Protein AF-A0A9E4IT95-F1 (afdb_monomer_lite)

Radius of gyration: 25.28 Å; chains: 1; bounding box: 100×64×50 Å

Structure (mmCIF, N/CA/C/O backbone):
data_AF-A0A9E4IT95-F1
#
_entry.id   AF-A0A9E4IT95-F1
#
loop_
_atom_site.group_PDB
_atom_site.id
_atom_site.type_symbol
_atom_site.label_atom_id
_atom_site.label_alt_id
_atom_site.label_comp_id
_atom_site.label_asym_id
_atom_site.label_entity_id
_atom_site.label_seq_id
_atom_site.pdbx_PDB_ins_code
_atom_site.Cartn_x
_atom_site.Cartn_y
_atom_site.Cartn_z
_atom_site.occupancy
_atom_site.B_iso_or_equiv
_atom_site.auth_seq_id
_atom_site.auth_comp_id
_atom_site.auth_asym_id
_atom_site.auth_atom_id
_atom_site.pdbx_PDB_model_num
ATOM 1 N N . MET A 1 1 ? -79.146 46.332 -23.961 1.00 39.28 1 MET A N 1
ATOM 2 C CA . MET A 1 1 ? -79.063 44.872 -24.178 1.00 39.28 1 MET A CA 1
ATOM 3 C C . MET A 1 1 ? -77.624 44.554 -24.565 1.00 39.28 1 MET A C 1
ATOM 5 O O . MET A 1 1 ? -77.128 45.196 -25.475 1.00 39.28 1 MET A O 1
ATOM 9 N N . SER A 1 2 ? -76.989 43.694 -23.760 1.00 39.56 2 SER A N 1
ATOM 10 C CA . SER A 1 2 ? -75.645 43.073 -23.791 1.00 39.56 2 SER A CA 1
ATOM 11 C C . SER A 1 2 ? -74.467 43.711 -24.542 1.00 39.56 2 SER A C 1
ATOM 13 O O . SER A 1 2 ? -74.489 43.855 -25.758 1.00 39.56 2 SER A O 1
ATOM 15 N N . ALA A 1 3 ? -73.378 43.934 -23.794 1.00 40.28 3 ALA A N 1
ATOM 16 C CA . ALA A 1 3 ? -72.026 44.203 -24.283 1.00 40.28 3 ALA A CA 1
ATOM 17 C C . ALA A 1 3 ? -71.160 42.923 -24.282 1.00 40.28 3 ALA A C 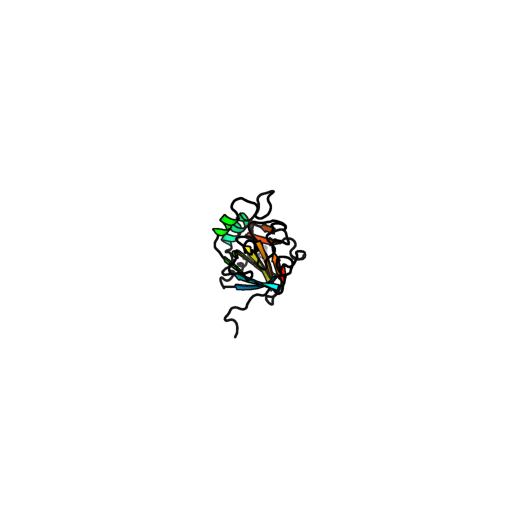1
ATOM 19 O O . ALA A 1 3 ? -71.308 42.064 -23.412 1.00 40.28 3 ALA A O 1
ATOM 20 N N . SER A 1 4 ? -70.284 42.830 -25.286 1.00 38.84 4 SER A N 1
ATOM 21 C CA . SER A 1 4 ? -69.417 41.704 -25.654 1.00 38.84 4 SER A CA 1
ATOM 22 C C . SER A 1 4 ? -68.373 41.286 -24.615 1.00 38.84 4 SER A C 1
ATOM 24 O O . SER A 1 4 ? -67.781 42.113 -23.925 1.00 38.84 4 SER A O 1
ATOM 26 N N . ALA A 1 5 ? -68.085 39.983 -24.610 1.00 43.62 5 ALA A N 1
ATOM 27 C CA . ALA A 1 5 ? -66.967 39.343 -23.928 1.00 43.62 5 ALA A CA 1
ATOM 28 C C . ALA A 1 5 ? -65.656 39.475 -24.729 1.00 43.62 5 ALA A C 1
ATOM 30 O O . ALA A 1 5 ? -65.664 39.356 -25.954 1.00 43.62 5 ALA A O 1
ATOM 31 N N . ALA A 1 6 ? -64.528 39.634 -24.031 1.00 44.47 6 ALA A N 1
ATOM 32 C CA . ALA A 1 6 ? -63.193 39.436 -24.587 1.00 44.47 6 ALA A CA 1
ATOM 33 C C . ALA A 1 6 ? -62.310 38.659 -23.597 1.00 44.47 6 ALA A C 1
ATOM 35 O O . ALA A 1 6 ? -62.264 38.949 -22.403 1.00 44.47 6 ALA A O 1
ATOM 36 N N . PHE A 1 7 ? -61.660 37.637 -24.147 1.00 44.50 7 PHE A N 1
ATOM 37 C CA . PHE A 1 7 ? -60.739 36.680 -23.541 1.00 44.50 7 PHE A CA 1
ATOM 38 C C . PHE A 1 7 ? -59.522 37.345 -22.876 1.00 44.50 7 PHE A C 1
ATOM 40 O O . PHE A 1 7 ? -58.893 38.214 -23.476 1.00 44.50 7 PHE A O 1
ATOM 47 N N . VAL A 1 8 ? -59.106 36.844 -21.706 1.00 46.28 8 VAL A N 1
ATOM 48 C CA . VAL A 1 8 ? -57.758 37.075 -21.160 1.00 46.28 8 VAL A CA 1
ATOM 49 C C . VAL A 1 8 ? -57.058 35.733 -20.954 1.00 46.28 8 VAL A C 1
ATOM 51 O O . VAL A 1 8 ? -57.549 34.843 -20.264 1.00 46.28 8 VAL A O 1
ATOM 54 N N . ASN A 1 9 ? -55.906 35.623 -21.607 1.00 38.34 9 ASN A N 1
ATOM 55 C CA . ASN A 1 9 ? -55.001 34.485 -21.677 1.00 38.34 9 ASN A CA 1
ATOM 56 C C . ASN A 1 9 ? -54.232 34.328 -20.347 1.00 38.34 9 ASN A C 1
ATOM 58 O O . ASN A 1 9 ? -53.636 35.298 -19.875 1.00 38.34 9 ASN A O 1
ATOM 62 N N . ARG A 1 10 ? -54.215 33.136 -19.735 1.00 49.78 10 ARG A N 1
ATOM 63 C CA . ARG A 1 10 ? -53.373 32.834 -18.560 1.00 49.78 10 ARG A CA 1
ATOM 64 C C . ARG A 1 10 ? -52.260 31.866 -18.959 1.00 49.78 10 ARG A C 1
ATOM 66 O O . ARG A 1 10 ? -52.517 30.701 -19.233 1.00 49.78 10 ARG A O 1
ATOM 73 N N . VAL A 1 11 ? -51.030 32.374 -18.968 1.00 46.78 11 VAL A N 1
ATOM 74 C CA . VAL A 1 11 ? -49.791 31.600 -19.115 1.00 46.78 11 VAL A CA 1
ATOM 75 C C . VAL A 1 11 ? -49.500 30.893 -17.789 1.00 46.78 11 VAL A C 1
ATOM 77 O O . VAL A 1 11 ? -49.430 31.545 -16.748 1.00 46.78 11 VAL A O 1
ATOM 80 N N . VAL A 1 12 ? -49.333 29.571 -17.822 1.00 46.47 12 VAL A N 1
ATOM 81 C CA . VAL A 1 12 ? -48.845 28.763 -16.695 1.00 46.47 12 VAL A CA 1
ATOM 82 C C . VAL A 1 12 ? -47.383 28.424 -16.977 1.00 46.47 12 VAL A C 1
ATOM 84 O O . VAL A 1 12 ? -47.086 27.773 -17.974 1.00 46.47 12 VAL A O 1
ATOM 87 N N . VAL A 1 13 ? -46.472 28.883 -16.119 1.00 44.16 13 VAL A N 1
ATOM 88 C CA . VAL A 1 13 ? -45.048 28.513 -16.145 1.00 44.16 13 VAL A CA 1
ATOM 89 C C . VAL A 1 13 ? -44.838 27.384 -15.130 1.00 44.16 13 VAL A C 1
ATOM 91 O O . VAL A 1 13 ? -45.168 27.589 -13.961 1.00 44.16 13 VAL A O 1
ATOM 94 N N . PRO A 1 14 ? -44.309 26.207 -15.510 1.00 47.56 14 PRO A N 1
ATOM 95 C CA . PRO A 1 14 ? -43.910 25.199 -14.539 1.00 47.56 14 PRO A CA 1
ATOM 96 C C . PRO A 1 14 ? -42.513 25.528 -13.992 1.00 47.56 14 PRO A C 1
ATOM 98 O O . PRO A 1 14 ? -41.579 25.797 -14.747 1.00 47.56 14 PRO A O 1
ATOM 101 N N . ALA A 1 15 ? -42.373 25.519 -12.667 1.00 47.56 15 ALA A N 1
ATOM 102 C CA . ALA A 1 15 ? -41.093 25.661 -11.985 1.00 47.56 15 ALA A CA 1
ATOM 103 C C . ALA A 1 15 ? -40.299 24.346 -12.084 1.00 47.56 15 ALA A C 1
ATOM 105 O O . ALA A 1 15 ? -40.741 23.309 -11.590 1.00 47.56 15 ALA A O 1
ATOM 106 N N . LEU A 1 16 ? -39.133 24.397 -12.730 1.00 45.81 16 LEU A N 1
ATOM 107 C CA . LEU A 1 16 ? -38.168 23.303 -12.802 1.00 45.81 16 LEU A CA 1
ATOM 108 C C . LEU A 1 16 ? -37.300 23.325 -11.531 1.00 45.81 16 LEU A C 1
ATOM 110 O O . LEU A 1 16 ? -36.498 24.238 -11.339 1.00 45.81 16 LEU A O 1
ATOM 114 N N . LEU A 1 17 ? -37.478 22.336 -10.656 1.00 43.94 17 LEU A N 1
ATOM 115 C CA . LEU A 1 17 ? -36.614 22.090 -9.499 1.00 43.94 17 LEU A CA 1
ATOM 116 C C . LEU A 1 17 ? -35.309 21.435 -9.979 1.00 43.94 17 LEU A C 1
ATOM 118 O O . LEU A 1 17 ? -35.274 20.245 -10.279 1.00 43.94 17 LEU A O 1
ATOM 122 N N . LEU A 1 18 ? -34.236 22.223 -10.061 1.00 48.94 18 LEU A N 1
ATOM 123 C CA . LEU A 1 18 ? -32.865 21.728 -10.189 1.00 48.94 18 LEU A CA 1
ATOM 124 C C . LEU A 1 18 ? -32.420 21.172 -8.828 1.00 48.94 18 LEU A C 1
ATOM 126 O O . LEU A 1 18 ? -32.102 21.932 -7.915 1.00 48.94 18 LEU A O 1
ATOM 130 N N . ALA A 1 19 ? -32.413 19.847 -8.686 1.00 50.62 19 ALA A N 1
ATOM 131 C CA . ALA A 1 19 ? -31.736 19.185 -7.580 1.00 50.62 19 ALA A CA 1
ATOM 132 C C . ALA A 1 19 ? -30.222 19.252 -7.831 1.00 50.62 19 ALA A C 1
ATOM 134 O O . ALA A 1 19 ? -29.688 18.539 -8.678 1.00 50.62 19 ALA A O 1
ATOM 135 N N . VAL A 1 20 ? -29.534 20.148 -7.124 1.00 55.53 20 VAL A N 1
ATOM 136 C CA . VAL A 1 20 ? -28.070 20.153 -7.057 1.00 55.53 20 VAL A CA 1
ATOM 137 C C . VAL A 1 20 ? -27.663 18.963 -6.190 1.00 55.53 20 VAL A C 1
ATOM 139 O O . VAL A 1 20 ? -27.842 18.992 -4.974 1.00 55.53 20 VAL A O 1
ATOM 142 N N . ALA A 1 21 ? -27.162 17.897 -6.814 1.00 51.78 21 ALA A N 1
ATOM 143 C CA . ALA A 1 21 ? -26.492 16.816 -6.104 1.00 51.78 21 ALA A CA 1
ATOM 144 C C . ALA A 1 21 ? -25.165 17.366 -5.562 1.00 51.78 21 ALA A C 1
ATOM 146 O O . ALA A 1 21 ? -24.222 17.586 -6.321 1.00 51.78 21 ALA A O 1
ATOM 147 N N . ALA A 1 22 ? -25.112 17.662 -4.264 1.00 48.69 22 ALA A N 1
ATOM 148 C CA . ALA A 1 22 ? -23.848 17.944 -3.600 1.00 48.69 22 ALA A CA 1
ATOM 149 C C . ALA A 1 22 ? -23.029 16.640 -3.564 1.00 48.69 22 ALA A C 1
ATOM 151 O O . ALA A 1 22 ? -23.589 15.611 -3.175 1.00 48.69 22 ALA A O 1
ATOM 152 N N . PRO A 1 23 ? -21.745 16.643 -3.970 1.00 45.69 23 PRO A N 1
ATOM 153 C CA . PRO A 1 23 ? -20.895 15.479 -3.774 1.00 45.69 23 PRO A CA 1
ATOM 154 C C . PRO A 1 23 ? -20.822 15.195 -2.272 1.00 45.69 23 PRO A C 1
ATOM 156 O O . PRO A 1 23 ? -20.531 16.094 -1.478 1.00 45.69 23 PRO A O 1
ATOM 159 N N . LEU A 1 24 ? -21.150 13.962 -1.883 1.00 47.62 24 LEU A N 1
ATOM 160 C CA . LEU A 1 24 ? -20.923 13.506 -0.519 1.00 47.62 24 LEU A CA 1
ATOM 161 C C . LEU A 1 24 ? -19.419 13.637 -0.244 1.00 47.62 24 LEU A C 1
ATOM 163 O O . LEU A 1 24 ? -18.624 13.219 -1.091 1.00 47.62 24 LEU A O 1
ATOM 167 N N . PRO A 1 25 ? -19.010 14.243 0.882 1.00 45.00 25 PRO A N 1
ATOM 168 C CA . PRO A 1 25 ? -17.612 14.215 1.270 1.00 45.00 25 PRO A CA 1
ATOM 169 C C . PRO A 1 25 ? -17.196 12.747 1.376 1.00 45.00 25 PRO A C 1
ATOM 171 O O . PRO A 1 25 ? -17.882 11.965 2.037 1.00 45.00 25 PRO A O 1
ATOM 174 N N . ALA A 1 26 ? -16.104 12.380 0.700 1.00 54.91 26 ALA A N 1
ATOM 175 C CA . ALA A 1 26 ? -15.438 11.108 0.940 1.00 54.91 26 ALA A CA 1
ATOM 176 C C . ALA A 1 26 ? -15.257 10.973 2.456 1.00 54.91 26 ALA A C 1
ATOM 178 O O . ALA A 1 26 ? -14.798 11.921 3.104 1.00 54.91 26 ALA A O 1
ATOM 179 N N . ALA A 1 27 ? -15.723 9.864 3.033 1.00 51.94 27 ALA A N 1
ATOM 180 C CA . ALA A 1 27 ? -15.645 9.656 4.469 1.00 51.94 27 ALA A CA 1
ATOM 181 C C . ALA A 1 27 ? -14.186 9.841 4.904 1.00 51.94 27 ALA A C 1
ATOM 183 O O . ALA A 1 27 ? -13.288 9.183 4.381 1.00 51.94 27 ALA A O 1
ATOM 184 N N . ALA A 1 28 ? -13.947 10.788 5.813 1.00 57.00 28 ALA A N 1
ATOM 185 C CA . ALA A 1 28 ? -12.613 11.047 6.328 1.00 57.00 28 ALA A CA 1
ATOM 186 C C . ALA A 1 28 ? -12.064 9.748 6.935 1.00 57.00 28 ALA A C 1
ATOM 188 O O . ALA A 1 28 ? -12.711 9.139 7.791 1.00 57.00 28 ALA A O 1
ATOM 189 N N . GLN A 1 29 ? -10.902 9.302 6.459 1.00 65.38 29 GLN A N 1
ATOM 190 C CA . GLN A 1 29 ? -10.247 8.107 6.981 1.00 65.38 29 GLN A CA 1
ATOM 191 C C . GLN A 1 29 ? -9.860 8.354 8.452 1.00 65.38 29 GLN A C 1
ATOM 193 O O . GLN A 1 29 ? -9.391 9.436 8.801 1.00 65.38 29 GLN A O 1
ATOM 198 N N . SER A 1 30 ? -10.108 7.383 9.331 1.00 63.81 30 SER A N 1
ATOM 199 C CA . SER A 1 30 ? -9.857 7.512 10.772 1.00 63.81 30 SER A CA 1
ATOM 200 C C . SER A 1 30 ? -8.365 7.460 11.094 1.00 63.81 30 SER A C 1
ATOM 202 O O . SER A 1 30 ? -7.699 6.516 10.691 1.00 63.81 30 SER A O 1
ATOM 204 N N . ASP A 1 31 ? -7.860 8.381 11.917 1.00 68.31 31 ASP A N 1
ATOM 205 C CA . ASP A 1 31 ? -6.492 8.336 12.478 1.00 68.31 31 ASP A CA 1
ATOM 206 C C . ASP A 1 31 ? -6.325 7.274 13.590 1.00 68.31 31 ASP A C 1
ATOM 208 O O . ASP A 1 31 ? -5.510 7.417 14.506 1.00 68.31 31 ASP A O 1
ATOM 212 N N . GLU A 1 32 ? -7.134 6.215 13.569 1.00 81.06 32 GLU A N 1
ATOM 213 C CA . GLU A 1 32 ? -6.959 5.102 14.493 1.00 81.06 32 GLU A CA 1
ATOM 214 C C . GLU A 1 32 ? -5.808 4.216 14.013 1.00 81.06 32 GLU A C 1
ATOM 216 O O . GLU A 1 32 ? -5.597 4.026 12.817 1.00 81.06 32 GLU A O 1
ATOM 221 N N . LEU A 1 33 ? -5.052 3.669 14.967 1.00 87.19 33 LEU A N 1
ATOM 222 C CA . LEU A 1 33 ? -4.044 2.665 14.672 1.00 87.19 33 LEU A CA 1
ATOM 223 C C . LEU A 1 33 ? -4.721 1.429 14.077 1.00 87.19 33 LEU A C 1
ATOM 225 O O . LEU A 1 33 ? -5.403 0.689 14.784 1.00 87.19 33 LEU A O 1
ATOM 229 N N . GLU A 1 34 ? -4.448 1.160 12.810 1.00 94.12 34 GLU A N 1
ATOM 230 C CA . GLU A 1 34 ? -4.935 -0.024 12.116 1.00 94.12 34 GLU A CA 1
ATOM 231 C C . GLU A 1 34 ? -3.775 -0.999 11.920 1.00 94.12 34 GLU A C 1
ATOM 233 O O . GLU A 1 34 ? -2.675 -0.621 11.506 1.00 94.12 34 GLU A O 1
ATOM 238 N N . THR A 1 35 ? -3.992 -2.264 12.278 1.00 95.44 35 THR A N 1
ATOM 239 C CA . THR A 1 35 ? -2.972 -3.305 12.139 1.00 95.44 35 THR A CA 1
ATOM 240 C C . THR A 1 35 ? -3.455 -4.369 11.177 1.00 95.44 35 THR A C 1
ATOM 242 O O . THR A 1 35 ? -4.543 -4.903 11.348 1.00 95.44 35 THR A O 1
ATOM 245 N N . PHE A 1 36 ? -2.626 -4.698 10.194 1.00 96.69 36 PHE A N 1
ATOM 246 C CA . PHE A 1 36 ? -2.862 -5.794 9.264 1.00 96.69 36 PHE A CA 1
ATOM 247 C C . PHE A 1 36 ? -1.774 -6.840 9.438 1.00 96.69 36 PHE A C 1
ATOM 249 O O . PHE A 1 36 ? -0.609 -6.514 9.695 1.00 96.69 36 PHE A O 1
ATOM 256 N N . ARG A 1 37 ? -2.143 -8.104 9.284 1.00 95.88 37 ARG A N 1
ATOM 257 C CA . ARG A 1 37 ? -1.192 -9.209 9.197 1.00 95.88 37 ARG A CA 1
ATOM 258 C C . ARG A 1 37 ? -1.360 -9.931 7.887 1.00 95.88 37 ARG A C 1
ATOM 260 O O . ARG A 1 37 ? -2.441 -9.907 7.324 1.00 95.88 37 ARG A O 1
ATOM 267 N N . GLY A 1 38 ? -0.297 -10.578 7.440 1.00 94.31 38 GLY A N 1
ATOM 268 C CA . GLY A 1 38 ? -0.314 -11.516 6.329 1.00 94.31 38 GLY A CA 1
ATOM 269 C C . GLY A 1 38 ? 0.866 -12.469 6.432 1.00 94.31 38 GLY A C 1
ATOM 270 O O . GLY A 1 38 ? 1.823 -12.220 7.169 1.00 94.31 38 GLY A O 1
ATOM 271 N N . THR A 1 39 ? 0.801 -13.567 5.698 1.00 91.75 39 THR A N 1
ATOM 272 C CA . THR A 1 39 ? 1.860 -14.573 5.648 1.00 91.75 39 THR A CA 1
ATOM 273 C C . THR A 1 39 ? 2.470 -14.604 4.262 1.00 91.75 39 THR A C 1
ATOM 275 O O . THR A 1 39 ? 1.752 -14.623 3.267 1.00 91.75 39 THR A O 1
ATOM 278 N N . THR A 1 40 ? 3.795 -14.585 4.177 1.00 87.19 40 THR A N 1
ATOM 279 C CA . THR A 1 40 ? 4.468 -14.548 2.885 1.00 87.19 40 THR A CA 1
ATOM 280 C C . THR A 1 40 ? 4.367 -15.868 2.140 1.00 87.19 40 THR A C 1
ATOM 282 O O . THR A 1 40 ? 4.606 -16.939 2.705 1.00 87.19 40 THR A O 1
ATOM 285 N N . THR A 1 41 ? 4.128 -15.782 0.838 1.00 83.06 41 THR A N 1
ATOM 286 C CA . THR A 1 41 ? 4.310 -16.904 -0.080 1.00 83.06 41 THR A CA 1
ATOM 287 C C . THR A 1 41 ? 5.794 -17.050 -0.430 1.00 83.06 41 THR A C 1
ATOM 289 O O . THR A 1 41 ? 6.571 -16.096 -0.326 1.00 83.06 41 THR A O 1
ATOM 292 N N . GLY A 1 42 ? 6.206 -18.232 -0.898 1.00 68.12 42 GLY A N 1
ATOM 293 C CA . GLY A 1 42 ? 7.588 -18.501 -1.327 1.00 68.12 42 GLY A CA 1
ATOM 294 C C . GLY A 1 42 ? 8.096 -17.659 -2.516 1.00 68.12 42 GLY A C 1
ATOM 295 O O . GLY A 1 42 ? 9.183 -17.920 -3.025 1.00 68.12 42 GLY A O 1
ATOM 296 N N . ALA A 1 43 ? 7.310 -16.691 -3.006 1.00 65.75 43 ALA A N 1
ATOM 297 C CA . ALA A 1 43 ? 7.613 -15.880 -4.182 1.00 65.75 43 ALA A CA 1
ATOM 298 C C . ALA A 1 43 ? 8.541 -14.678 -3.904 1.00 65.75 43 ALA A C 1
ATOM 300 O O . ALA A 1 43 ? 9.238 -14.237 -4.814 1.00 65.75 43 ALA A O 1
ATOM 301 N N . VAL A 1 44 ? 8.565 -14.141 -2.675 1.00 60.66 44 VAL A N 1
ATOM 302 C CA . VAL A 1 44 ? 9.364 -12.943 -2.292 1.00 60.66 44 VAL A CA 1
ATOM 303 C C . VAL A 1 44 ? 10.230 -13.127 -1.051 1.00 60.66 44 VAL A C 1
ATOM 305 O O . VAL A 1 44 ? 11.159 -12.354 -0.810 1.00 60.66 44 VAL A O 1
ATOM 308 N N . SER A 1 45 ? 9.955 -14.168 -0.280 1.00 65.25 45 SER A N 1
ATOM 309 C CA . SER A 1 45 ? 10.678 -14.544 0.926 1.00 65.25 45 SER A CA 1
ATOM 310 C C . SER A 1 45 ? 10.535 -16.044 1.151 1.00 65.25 45 SER A C 1
ATOM 312 O O . SER A 1 45 ? 9.862 -16.741 0.392 1.00 65.25 45 SER A O 1
ATOM 314 N N . ALA A 1 46 ? 11.152 -16.551 2.214 1.00 66.38 46 ALA A N 1
ATOM 315 C CA . ALA A 1 46 ? 10.825 -17.851 2.755 1.00 66.38 46 ALA A CA 1
ATOM 316 C C . ALA A 1 46 ? 9.312 -17.912 2.991 1.00 66.38 46 ALA A C 1
ATOM 318 O O . ALA A 1 46 ? 8.694 -16.960 3.473 1.00 66.38 46 ALA A O 1
ATOM 319 N N . GLU A 1 47 ? 8.720 -19.031 2.610 1.00 74.69 47 GLU A N 1
ATOM 320 C CA . GLU A 1 47 ? 7.306 -19.291 2.824 1.00 74.69 47 GLU A CA 1
ATOM 321 C C . GLU A 1 47 ? 6.991 -19.283 4.328 1.00 74.69 47 GLU A C 1
ATOM 323 O O . GLU A 1 47 ? 7.771 -19.797 5.138 1.00 74.69 47 GLU A O 1
ATOM 328 N N . GLY A 1 48 ? 5.860 -18.687 4.711 1.00 80.56 48 GLY A N 1
ATOM 329 C CA . GLY A 1 48 ? 5.384 -18.723 6.094 1.00 80.56 48 GLY A CA 1
ATOM 330 C C . GLY A 1 48 ? 5.872 -17.592 7.008 1.00 80.56 48 GLY A C 1
ATOM 331 O O . GLY A 1 48 ? 5.640 -17.660 8.216 1.00 80.56 48 GLY A O 1
ATOM 332 N N . VAL A 1 49 ? 6.544 -16.556 6.494 1.00 84.19 49 VAL A N 1
ATOM 333 C CA . VAL A 1 49 ? 6.968 -15.412 7.323 1.00 84.19 49 VAL A CA 1
ATOM 334 C C . VAL A 1 49 ? 5.770 -14.521 7.607 1.00 84.19 49 VAL A C 1
ATOM 336 O O . VAL A 1 49 ? 5.074 -14.088 6.693 1.00 84.19 49 VAL A O 1
ATOM 339 N N . GLU A 1 50 ? 5.545 -14.207 8.879 1.00 88.44 50 GLU A N 1
ATOM 340 C CA . GLU A 1 50 ? 4.542 -13.215 9.253 1.00 88.44 50 GLU A CA 1
ATOM 341 C C . GLU A 1 50 ? 5.035 -11.804 8.918 1.00 88.44 50 GLU A C 1
ATOM 343 O O . GLU A 1 50 ? 6.081 -11.353 9.398 1.00 88.44 50 GLU A O 1
ATOM 348 N N . LEU A 1 51 ? 4.226 -11.087 8.146 1.00 90.38 51 LEU A N 1
ATOM 349 C CA . LEU A 1 51 ? 4.359 -9.665 7.906 1.00 90.38 51 LEU A CA 1
ATOM 350 C C . LEU A 1 51 ? 3.284 -8.930 8.712 1.00 90.38 51 LEU A C 1
ATOM 352 O O . LEU A 1 51 ? 2.097 -9.244 8.622 1.00 90.38 51 LEU A O 1
ATOM 356 N N . ARG A 1 52 ? 3.703 -7.944 9.509 1.00 94.06 52 ARG A N 1
ATOM 357 C CA . ARG A 1 52 ? 2.806 -7.082 10.290 1.00 94.06 52 ARG A CA 1
ATOM 358 C C . ARG A 1 52 ? 2.902 -5.654 9.793 1.00 94.06 52 ARG A C 1
ATOM 360 O O . ARG A 1 52 ? 3.993 -5.098 9.719 1.00 94.06 52 ARG A O 1
ATOM 367 N N . ILE A 1 53 ? 1.764 -5.051 9.507 1.00 96.44 53 ILE A N 1
ATOM 368 C CA . ILE A 1 53 ? 1.638 -3.691 8.998 1.00 96.44 53 ILE A CA 1
ATOM 369 C C . ILE A 1 53 ? 0.910 -2.882 10.055 1.00 96.44 53 ILE A C 1
ATOM 371 O O . ILE A 1 53 ? -0.196 -3.236 10.442 1.00 96.44 53 ILE A O 1
ATOM 375 N N . ASN A 1 54 ? 1.514 -1.795 10.515 1.00 96.06 54 ASN A N 1
ATOM 376 C CA . ASN A 1 54 ? 0.866 -0.829 11.387 1.00 96.06 54 ASN A CA 1
ATOM 377 C C . ASN A 1 54 ? 0.666 0.467 10.609 1.00 96.06 54 ASN A C 1
ATOM 379 O O . ASN A 1 54 ? 1.635 1.166 10.317 1.00 96.06 54 ASN A O 1
ATOM 383 N N . VAL A 1 55 ? -0.581 0.796 10.297 1.00 96.81 55 VAL A N 1
ATOM 384 C CA . VAL A 1 55 ? -0.973 2.099 9.763 1.00 96.81 55 VAL A CA 1
ATOM 385 C C . VAL A 1 55 ? -1.303 2.980 10.962 1.00 96.81 55 VAL A C 1
ATOM 387 O O . VAL A 1 55 ? -2.291 2.761 11.654 1.00 96.81 55 VAL A O 1
ATOM 390 N N . LEU A 1 56 ? -0.420 3.933 11.267 1.00 95.06 56 LEU A N 1
ATOM 391 C CA . LEU A 1 56 ? -0.611 4.865 12.383 1.00 95.06 56 LEU A CA 1
ATOM 392 C C . LEU A 1 56 ? -1.618 5.962 12.029 1.00 95.06 56 LEU A C 1
ATOM 394 O O . LEU A 1 56 ? -2.242 6.523 12.921 1.00 95.06 56 LEU A O 1
ATOM 398 N N . ARG A 1 57 ? -1.681 6.313 10.743 1.00 94.81 57 ARG A N 1
ATOM 399 C CA . ARG A 1 57 ? -2.602 7.287 10.159 1.00 94.81 57 ARG A CA 1
ATOM 400 C C . ARG A 1 57 ? -2.720 7.045 8.660 1.00 94.81 57 ARG A C 1
ATOM 402 O O . ARG A 1 57 ? -1.801 6.495 8.050 1.00 94.81 57 ARG A O 1
ATOM 409 N N . TRP A 1 58 ? -3.789 7.538 8.058 1.00 96.12 58 TRP A N 1
ATOM 410 C CA . TRP A 1 58 ? -3.932 7.567 6.605 1.00 96.12 58 TRP A CA 1
ATOM 411 C C . TRP A 1 58 ? -3.322 8.845 6.025 1.00 96.12 58 TRP A C 1
ATOM 413 O O . TRP A 1 58 ? -3.245 9.872 6.699 1.00 96.12 58 TRP A O 1
ATOM 423 N N . THR A 1 59 ? -2.839 8.796 4.784 1.00 96.25 59 THR A N 1
ATOM 424 C CA . THR A 1 59 ? -2.269 9.982 4.137 1.00 96.25 59 THR A CA 1
ATOM 425 C C . THR A 1 59 ? -3.372 10.988 3.820 1.00 96.25 59 THR A C 1
ATOM 427 O O . THR A 1 59 ? -4.336 10.660 3.124 1.00 96.25 59 THR A O 1
ATOM 430 N N . ALA A 1 60 ? -3.198 12.223 4.295 1.00 93.94 60 ALA A N 1
ATOM 431 C CA . ALA A 1 60 ? -4.137 13.313 4.073 1.00 93.94 60 ALA A CA 1
ATOM 432 C C . ALA A 1 60 ? -4.356 13.572 2.573 1.00 93.94 60 ALA A C 1
ATOM 434 O O . ALA A 1 60 ? -3.418 13.494 1.776 1.00 93.94 60 ALA A O 1
ATOM 435 N N . GLU A 1 61 ? -5.600 13.874 2.193 1.00 92.88 61 GLU A N 1
ATOM 436 C CA . GLU A 1 61 ? -6.025 14.098 0.803 1.00 92.88 61 GLU A CA 1
ATOM 437 C C . GLU A 1 61 ? -5.141 15.121 0.086 1.00 92.88 61 GLU A C 1
ATOM 439 O O . GLU A 1 61 ? -4.692 14.886 -1.035 1.00 92.88 61 GLU A O 1
ATOM 444 N N . GLU A 1 62 ? -4.845 16.223 0.768 1.00 93.56 62 GLU A N 1
ATOM 445 C CA . GLU A 1 62 ? -4.024 17.323 0.277 1.00 93.56 62 GLU A CA 1
ATOM 446 C C . GLU A 1 62 ? -2.567 16.931 -0.012 1.00 93.56 62 GLU A C 1
ATOM 448 O O . GLU A 1 62 ? -1.946 17.512 -0.904 1.00 93.56 62 GLU A O 1
ATOM 453 N N . ASP A 1 63 ? -2.036 15.921 0.681 1.00 95.31 63 ASP A N 1
ATOM 454 C CA . ASP A 1 63 ? -0.639 15.496 0.561 1.00 95.31 63 ASP A CA 1
ATOM 455 C C . ASP A 1 63 ? -0.456 14.400 -0.497 1.00 95.31 63 ASP A C 1
ATOM 457 O O . ASP A 1 63 ? 0.621 14.266 -1.092 1.00 95.31 63 ASP A O 1
ATOM 461 N N . ARG A 1 64 ? -1.504 13.612 -0.781 1.00 96.00 64 ARG A N 1
ATOM 462 C CA . ARG A 1 64 ? -1.399 12.425 -1.646 1.00 96.00 64 ARG A CA 1
ATOM 463 C C . ARG A 1 64 ? -0.898 12.749 -3.048 1.00 96.00 64 ARG A C 1
ATOM 465 O O . ARG A 1 64 ? -0.053 12.028 -3.574 1.00 96.00 64 ARG A O 1
ATOM 472 N N . GLY A 1 65 ? -1.396 13.828 -3.650 1.00 96.94 65 GLY A N 1
ATOM 473 C CA . GLY A 1 65 ? -0.987 14.237 -4.996 1.00 96.94 65 GLY A CA 1
ATOM 474 C C . GLY A 1 65 ? 0.506 14.558 -5.082 1.00 96.94 65 GLY A C 1
ATOM 475 O O . GLY A 1 65 ? 1.176 14.134 -6.027 1.00 96.94 65 GLY A O 1
ATOM 476 N N . ALA A 1 66 ? 1.050 15.244 -4.072 1.00 95.81 66 ALA A N 1
ATOM 477 C CA . ALA A 1 66 ? 2.469 15.582 -4.003 1.00 95.81 66 ALA A CA 1
ATOM 478 C C . ALA A 1 66 ? 3.342 14.334 -3.804 1.00 95.81 66 ALA A C 1
ATOM 480 O O . ALA A 1 66 ? 4.339 14.168 -4.504 1.00 95.81 66 ALA A O 1
ATOM 481 N N . ILE A 1 67 ? 2.934 13.423 -2.914 1.00 96.38 67 ILE A N 1
ATOM 482 C CA . ILE A 1 67 ? 3.668 12.178 -2.647 1.00 96.38 67 ILE A CA 1
ATOM 483 C C . ILE A 1 67 ? 3.668 11.269 -3.880 1.00 96.38 67 ILE A C 1
ATOM 485 O O . ILE A 1 67 ? 4.717 10.759 -4.264 1.00 96.38 67 ILE A O 1
ATOM 489 N N . VAL A 1 68 ? 2.524 11.099 -4.550 1.00 96.56 68 VAL A N 1
ATOM 490 C CA . VAL A 1 68 ? 2.452 10.294 -5.780 1.00 96.56 68 VAL A CA 1
ATOM 491 C C . VAL A 1 68 ? 3.254 10.944 -6.907 1.00 96.56 68 VAL A C 1
ATOM 493 O O . VAL A 1 68 ? 3.942 10.239 -7.641 1.00 96.56 68 VAL A O 1
ATOM 496 N N . SER A 1 69 ? 3.232 12.275 -7.023 1.00 95.06 69 SER A N 1
ATOM 497 C CA . SER A 1 69 ? 4.071 12.995 -7.993 1.00 95.06 69 SER A CA 1
ATOM 498 C C . SER A 1 69 ? 5.561 12.756 -7.751 1.00 95.06 69 SER A C 1
ATOM 500 O O . SER A 1 69 ? 6.299 12.577 -8.713 1.00 95.06 69 SER A O 1
ATOM 502 N N . LEU A 1 70 ? 5.993 12.717 -6.485 1.00 93.56 70 LEU A N 1
ATOM 503 C CA . LEU A 1 70 ? 7.387 12.474 -6.105 1.00 93.56 70 LEU A CA 1
ATOM 504 C C . LEU A 1 70 ? 7.889 11.099 -6.569 1.00 93.56 70 LEU A C 1
ATOM 506 O O . LEU A 1 70 ? 9.022 10.986 -7.025 1.00 93.56 70 LEU A O 1
ATOM 510 N N . ILE A 1 71 ? 7.058 10.060 -6.451 1.00 92.81 71 ILE A N 1
ATOM 511 C CA . ILE A 1 71 ? 7.430 8.679 -6.806 1.00 92.81 71 ILE A CA 1
ATOM 512 C C . ILE A 1 71 ? 7.100 8.300 -8.255 1.00 92.81 71 ILE A C 1
ATOM 514 O O . ILE A 1 71 ? 7.424 7.193 -8.689 1.00 92.81 71 ILE A O 1
ATOM 518 N N . THR A 1 72 ? 6.445 9.193 -9.001 1.00 93.12 72 THR A N 1
ATOM 519 C CA . THR A 1 72 ? 6.140 8.974 -10.416 1.00 93.12 72 THR A CA 1
ATOM 520 C C . THR A 1 72 ? 7.430 9.110 -11.229 1.00 93.12 72 THR A C 1
ATOM 522 O O . THR A 1 72 ? 8.072 10.160 -11.170 1.00 93.12 72 THR A O 1
ATOM 525 N N . PRO A 1 73 ? 7.823 8.091 -12.013 1.00 89.12 73 PRO A N 1
ATOM 526 C CA . PRO A 1 73 ? 9.044 8.163 -12.803 1.00 89.12 73 PRO A CA 1
ATOM 527 C C . PRO A 1 73 ? 8.926 9.198 -13.924 1.00 89.12 73 PRO A C 1
ATOM 529 O O . PRO A 1 73 ? 7.851 9.391 -14.506 1.00 89.12 73 PRO A O 1
ATOM 532 N N . ALA A 1 74 ? 10.043 9.837 -14.280 1.00 86.88 74 ALA A N 1
ATOM 533 C CA . ALA A 1 74 ? 10.061 10.686 -15.463 1.00 86.88 74 ALA A CA 1
ATOM 534 C C . ALA A 1 74 ? 9.908 9.832 -16.740 1.00 86.88 74 ALA A C 1
ATOM 536 O O . ALA A 1 74 ? 10.192 8.629 -16.736 1.00 86.88 74 ALA A O 1
ATOM 537 N N . PRO A 1 75 ? 9.479 10.429 -17.868 1.00 85.31 75 PRO A N 1
ATOM 538 C CA . PRO A 1 75 ? 9.336 9.702 -19.123 1.00 85.31 75 PRO A CA 1
ATOM 539 C C . PRO A 1 75 ? 10.614 8.943 -19.509 1.00 85.31 75 PRO A C 1
ATOM 541 O O . PRO A 1 75 ? 11.672 9.543 -19.685 1.00 85.31 75 PRO A O 1
ATOM 544 N N . GLY A 1 76 ? 10.495 7.623 -19.675 1.00 82.25 76 GLY A N 1
ATOM 545 C CA . GLY A 1 76 ? 11.613 6.743 -20.029 1.00 82.25 76 GLY A CA 1
ATOM 546 C C . GLY A 1 76 ? 12.390 6.155 -18.846 1.00 82.25 76 GLY A C 1
ATOM 547 O O . GLY A 1 76 ? 13.352 5.435 -19.095 1.00 82.25 76 GLY A O 1
ATOM 548 N N . GLN A 1 77 ? 11.979 6.423 -17.602 1.00 82.94 77 GLN A N 1
ATOM 549 C CA . GLN A 1 77 ? 12.538 5.821 -16.387 1.00 82.94 77 GLN A CA 1
ATOM 550 C C . GLN A 1 77 ? 11.590 4.765 -15.799 1.00 82.94 77 GLN A C 1
ATOM 552 O O . GLN A 1 77 ? 10.368 4.855 -15.957 1.00 82.94 77 GLN A O 1
ATOM 557 N N . ALA A 1 78 ? 12.142 3.763 -15.116 1.00 81.69 78 ALA A N 1
ATOM 558 C CA . ALA A 1 78 ? 11.356 2.815 -14.329 1.00 81.69 78 ALA A CA 1
ATOM 559 C C . ALA A 1 78 ? 10.967 3.406 -12.962 1.00 81.69 78 ALA A C 1
ATOM 561 O O . ALA A 1 78 ? 11.564 4.364 -12.474 1.00 81.69 78 ALA A O 1
ATOM 562 N N . ALA A 1 79 ? 9.951 2.829 -12.318 1.00 81.19 79 ALA A N 1
ATOM 563 C CA . ALA A 1 79 ? 9.543 3.249 -10.980 1.00 81.19 79 ALA A CA 1
ATOM 564 C C . ALA A 1 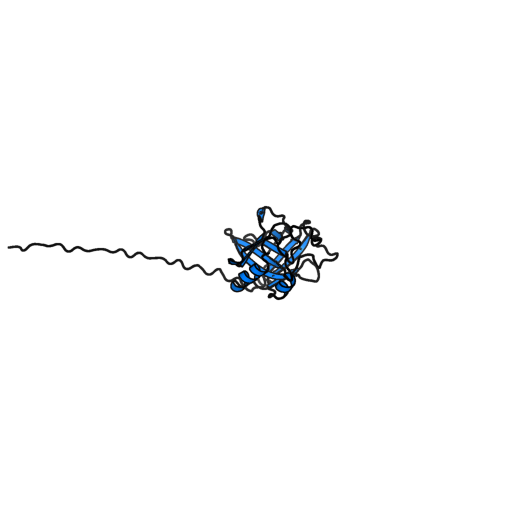79 ? 10.709 3.138 -9.983 1.00 81.19 79 ALA A C 1
ATOM 566 O O . ALA A 1 79 ? 11.381 2.110 -9.915 1.00 81.19 79 ALA A O 1
ATOM 567 N N . GLY A 1 80 ? 10.939 4.199 -9.208 1.00 75.12 80 GLY A N 1
ATOM 568 C CA . GLY A 1 80 ? 12.057 4.267 -8.269 1.00 75.12 80 GLY A CA 1
ATOM 569 C C . GLY A 1 80 ? 13.422 4.544 -8.909 1.00 75.12 80 GLY A C 1
ATOM 570 O O . GLY A 1 80 ? 14.404 4.605 -8.174 1.00 75.12 80 GLY A O 1
ATOM 571 N N . GLU A 1 81 ? 13.497 4.751 -10.229 1.00 72.50 81 GLU A N 1
ATOM 572 C CA . GLU A 1 81 ? 14.679 5.313 -10.881 1.00 72.50 81 GLU A CA 1
ATOM 573 C C . GLU A 1 81 ? 14.638 6.842 -10.807 1.00 72.50 81 GLU A C 1
ATOM 575 O O . GLU A 1 81 ? 13.738 7.498 -11.329 1.00 72.50 81 GLU A O 1
ATOM 580 N N . GLY A 1 82 ? 15.644 7.413 -10.160 1.00 68.62 82 GLY A N 1
ATOM 581 C CA . GLY A 1 82 ? 15.799 8.847 -9.975 1.00 68.62 82 GLY A CA 1
ATOM 582 C C . GLY A 1 82 ? 16.804 9.101 -8.866 1.00 68.62 82 GLY A C 1
ATOM 583 O O . GLY A 1 82 ? 16.875 8.336 -7.901 1.00 68.62 82 GLY A O 1
ATOM 584 N N . GLU A 1 83 ? 17.614 10.143 -9.018 1.00 70.81 83 GLU A N 1
ATOM 585 C CA . GLU A 1 83 ? 18.498 10.566 -7.936 1.00 70.81 83 GLU A CA 1
ATOM 586 C C . GLU A 1 83 ? 17.635 10.974 -6.729 1.00 70.81 83 GLU A C 1
ATOM 588 O O . GLU A 1 83 ? 16.612 11.642 -6.876 1.00 70.81 83 GLU A O 1
ATOM 593 N N . ASP A 1 84 ? 18.027 10.509 -5.543 1.00 82.69 84 ASP A N 1
ATOM 594 C CA . ASP A 1 84 ? 17.484 10.928 -4.247 1.00 82.69 84 ASP A CA 1
ATOM 595 C C . ASP A 1 84 ? 16.010 10.595 -3.931 1.00 82.69 84 ASP A C 1
ATOM 597 O O . ASP A 1 84 ? 15.492 11.098 -2.936 1.00 82.69 84 ASP A O 1
ATOM 601 N N . ILE A 1 85 ? 15.331 9.703 -4.671 1.00 88.19 85 ILE A N 1
ATOM 602 C CA . ILE A 1 85 ? 13.941 9.302 -4.341 1.00 88.19 85 ILE A CA 1
ATOM 603 C C . ILE A 1 85 ? 13.838 8.712 -2.925 1.00 88.19 85 ILE A C 1
ATOM 605 O O . ILE A 1 85 ? 12.945 9.095 -2.171 1.00 88.19 85 ILE A O 1
ATOM 609 N N . GLU A 1 86 ? 14.749 7.808 -2.542 1.00 86.81 86 GLU A N 1
ATOM 610 C CA . GLU A 1 86 ? 14.779 7.245 -1.180 1.00 86.81 86 GLU A CA 1
ATOM 611 C C . GLU A 1 86 ? 14.937 8.364 -0.135 1.00 86.81 86 GLU A C 1
ATOM 613 O O . GLU A 1 86 ? 14.188 8.416 0.840 1.00 86.81 86 GLU A O 1
ATOM 618 N N . SER A 1 87 ? 15.866 9.298 -0.358 1.00 89.88 87 SER A N 1
ATOM 619 C CA . SER A 1 87 ? 16.101 10.441 0.532 1.00 89.88 87 SER A CA 1
ATOM 620 C C . SER A 1 87 ? 14.856 11.325 0.654 1.00 89.88 87 SER A C 1
ATOM 622 O O . SER A 1 87 ? 14.434 11.650 1.761 1.00 89.88 87 SER A O 1
ATOM 624 N N . ALA A 1 88 ? 14.215 11.656 -0.469 1.00 92.19 88 ALA A N 1
ATOM 625 C CA . ALA A 1 88 ? 13.008 12.473 -0.491 1.00 92.19 88 ALA A CA 1
ATOM 626 C C . ALA A 1 88 ? 11.833 11.782 0.220 1.00 92.19 88 ALA A C 1
ATOM 628 O O . ALA A 1 88 ? 11.105 12.418 0.980 1.00 92.19 88 ALA A O 1
ATOM 629 N N . LEU A 1 89 ? 11.673 10.465 0.043 1.00 93.81 89 LEU A N 1
ATOM 630 C CA . LEU A 1 89 ? 10.687 9.677 0.786 1.00 93.81 89 LEU A CA 1
ATOM 631 C C . LEU A 1 89 ? 10.976 9.678 2.291 1.00 93.81 89 LEU A C 1
ATOM 633 O O . LEU A 1 89 ? 10.047 9.773 3.093 1.00 93.81 89 LEU A O 1
ATOM 637 N N . GLN A 1 90 ? 12.242 9.597 2.700 1.00 92.44 90 GLN A N 1
ATOM 638 C CA . GLN A 1 90 ? 12.627 9.617 4.113 1.00 92.44 90 GLN A CA 1
ATOM 639 C C . GLN A 1 90 ? 12.273 10.937 4.811 1.00 92.44 90 GLN A C 1
ATOM 641 O O . GLN A 1 90 ? 11.908 10.894 5.990 1.00 92.44 90 GLN A O 1
ATOM 646 N N . GLU A 1 91 ? 12.305 12.064 4.095 1.00 94.75 91 GLU A N 1
ATOM 647 C CA . GLU A 1 91 ? 11.902 13.387 4.600 1.00 94.75 91 GLU A CA 1
ATOM 648 C C . GLU A 1 91 ? 10.387 13.528 4.810 1.00 94.75 91 GLU A C 1
ATOM 650 O O . GLU A 1 91 ? 9.949 14.345 5.626 1.00 94.75 91 GLU A O 1
ATOM 655 N N . LEU A 1 92 ? 9.574 12.717 4.124 1.00 95.94 92 LEU A N 1
ATOM 656 C CA . LEU A 1 92 ? 8.127 12.712 4.318 1.00 95.94 92 LEU A CA 1
ATOM 657 C C . LEU A 1 92 ? 7.746 12.208 5.711 1.00 95.94 92 LEU A C 1
ATOM 659 O O . LEU A 1 92 ? 8.430 11.386 6.335 1.00 95.94 92 LEU A O 1
ATOM 663 N N . GLN A 1 93 ? 6.575 12.641 6.172 1.00 95.56 93 GLN A N 1
ATOM 664 C CA . GLN A 1 93 ? 5.989 12.129 7.400 1.00 95.56 93 GLN A CA 1
ATOM 665 C C . GLN A 1 93 ? 5.787 10.611 7.318 1.00 95.56 93 GLN A C 1
ATOM 667 O O . GLN A 1 93 ? 5.217 10.082 6.367 1.00 95.56 93 GLN A O 1
ATOM 672 N N . THR A 1 94 ? 6.226 9.907 8.359 1.00 97.06 94 THR A N 1
ATOM 673 C CA . THR A 1 94 ? 5.931 8.483 8.504 1.00 97.06 94 THR A CA 1
ATOM 674 C C . THR A 1 94 ? 4.479 8.292 8.939 1.00 97.06 94 THR A C 1
ATOM 676 O O . THR A 1 94 ? 4.060 8.798 9.987 1.00 97.06 94 THR A O 1
ATOM 679 N N . VAL A 1 95 ? 3.728 7.536 8.140 1.00 97.25 95 VAL A N 1
ATOM 680 C CA . VAL A 1 95 ? 2.313 7.207 8.372 1.00 97.25 95 VAL A CA 1
ATOM 681 C C . VAL A 1 95 ? 2.115 5.799 8.932 1.00 97.25 95 VAL A C 1
ATOM 683 O O . VAL A 1 95 ? 1.021 5.445 9.359 1.00 97.25 95 VAL A O 1
ATOM 686 N N . GLY A 1 96 ? 3.176 4.996 8.996 1.00 97.06 96 GLY A N 1
ATOM 687 C CA . GLY A 1 96 ? 3.098 3.620 9.467 1.00 97.06 96 GLY A CA 1
ATOM 688 C C . GLY A 1 96 ? 4.411 2.859 9.374 1.00 97.06 96 GLY A C 1
ATOM 689 O O . GLY A 1 96 ? 5.446 3.435 9.040 1.00 97.06 96 GLY A O 1
ATOM 690 N N . PHE A 1 97 ? 4.360 1.562 9.664 1.00 95.88 97 PHE A N 1
ATOM 691 C CA . PHE A 1 97 ? 5.505 0.661 9.588 1.00 95.88 97 PHE A CA 1
ATOM 692 C C . PHE A 1 97 ? 5.111 -0.724 9.078 1.00 95.88 97 PHE A C 1
ATOM 694 O O . PHE A 1 97 ? 4.033 -1.222 9.397 1.00 95.88 97 PHE A O 1
ATOM 701 N N . ILE A 1 98 ? 6.022 -1.369 8.353 1.00 93.94 98 ILE A N 1
ATOM 702 C CA . ILE A 1 98 ? 5.965 -2.798 8.033 1.00 93.94 98 ILE A CA 1
ATOM 703 C C . ILE A 1 98 ? 7.065 -3.531 8.796 1.00 93.94 98 ILE A C 1
ATOM 705 O O . ILE A 1 98 ? 8.226 -3.125 8.772 1.00 93.94 98 ILE A O 1
ATOM 709 N N . TRP A 1 99 ? 6.710 -4.644 9.426 1.00 90.69 99 TRP A N 1
ATOM 710 C CA . TRP A 1 99 ? 7.608 -5.539 10.144 1.00 90.69 99 TRP A CA 1
ATOM 711 C C . TRP A 1 99 ? 7.630 -6.901 9.457 1.00 90.69 99 TRP A C 1
ATOM 713 O O . TRP A 1 99 ? 6.593 -7.548 9.341 1.00 90.69 99 TRP A O 1
ATOM 723 N N . THR A 1 100 ? 8.811 -7.359 9.052 1.00 81.19 100 THR A N 1
ATOM 724 C CA . THR A 1 100 ? 9.014 -8.634 8.335 1.00 81.19 100 THR A CA 1
ATOM 725 C C . THR A 1 100 ? 9.645 -9.710 9.232 1.00 81.19 100 THR A C 1
ATOM 727 O O . THR A 1 100 ? 10.471 -10.500 8.789 1.00 81.19 100 THR A O 1
ATOM 730 N N . GLY A 1 101 ? 9.339 -9.690 10.535 1.00 72.81 101 GLY A N 1
ATOM 731 C CA . GLY A 1 101 ? 9.893 -10.621 11.533 1.00 72.81 101 GLY A CA 1
ATOM 732 C C . GLY A 1 101 ? 11.272 -10.250 12.105 1.00 72.81 101 GLY A C 1
ATOM 733 O O . GLY A 1 101 ? 11.672 -10.806 13.127 1.00 72.81 101 GLY A O 1
ATOM 734 N N . GLY A 1 102 ? 11.980 -9.288 11.503 1.00 69.19 102 GLY A N 1
ATOM 735 C CA . GLY A 1 102 ? 13.230 -8.722 12.026 1.00 69.19 102 GLY A CA 1
ATOM 736 C C . GLY A 1 102 ? 13.031 -7.594 13.050 1.00 69.19 102 GLY A C 1
ATOM 737 O O . GLY A 1 102 ? 11.912 -7.180 13.352 1.00 69.19 102 GLY A O 1
ATOM 738 N N . SER A 1 103 ? 14.137 -7.056 13.577 1.00 69.12 103 SER A N 1
ATOM 739 C CA . SER A 1 103 ? 14.126 -5.956 14.559 1.00 69.12 103 SER A CA 1
ATOM 740 C C . SER A 1 103 ? 13.930 -4.563 13.952 1.00 69.12 103 SER A C 1
ATOM 742 O O . SER A 1 103 ? 13.759 -3.599 14.696 1.00 69.12 103 SER A O 1
ATOM 744 N N . LEU A 1 104 ? 14.007 -4.436 12.625 1.00 79.44 104 LEU A N 1
ATOM 745 C CA . LEU A 1 104 ? 13.954 -3.159 11.922 1.00 79.44 104 LEU A CA 1
ATOM 746 C C . LEU A 1 104 ? 12.712 -3.107 11.031 1.00 79.44 104 LEU A C 1
ATOM 748 O O . LEU A 1 104 ? 12.536 -3.955 10.159 1.00 79.44 104 LEU A O 1
ATOM 752 N N . GLY A 1 105 ? 11.849 -2.128 11.293 1.00 86.31 105 GLY A N 1
ATOM 753 C CA . GLY A 1 105 ? 10.656 -1.875 10.495 1.00 86.31 105 GLY A CA 1
ATOM 754 C C . GLY A 1 105 ? 10.950 -0.970 9.299 1.00 86.31 105 GLY A C 1
ATOM 755 O O . GLY A 1 105 ? 11.826 -0.106 9.361 1.00 86.31 105 GLY A O 1
ATOM 756 N N . TYR A 1 106 ? 10.185 -1.147 8.229 1.00 91.56 106 TYR A N 1
ATOM 757 C CA . TYR A 1 106 ? 10.196 -0.301 7.036 1.00 91.56 106 TYR A CA 1
ATOM 758 C C . TYR A 1 106 ? 9.162 0.808 7.209 1.00 91.56 106 TYR A C 1
ATOM 760 O O . TYR A 1 106 ? 8.011 0.512 7.534 1.00 91.56 106 TYR A O 1
ATOM 768 N N . ALA A 1 107 ? 9.542 2.073 7.032 1.00 95.81 107 ALA A N 1
ATOM 769 C CA . ALA A 1 107 ? 8.619 3.181 7.252 1.00 95.81 107 ALA A CA 1
ATOM 770 C C . ALA A 1 107 ? 7.641 3.302 6.080 1.00 95.81 107 ALA A C 1
ATOM 772 O O . ALA A 1 107 ? 8.049 3.274 4.922 1.00 95.81 107 ALA A O 1
ATOM 773 N N . LEU A 1 108 ? 6.356 3.483 6.379 1.00 97.69 108 LEU A N 1
ATOM 774 C CA . LEU A 1 108 ? 5.339 3.830 5.393 1.00 97.69 108 LEU A CA 1
ATOM 775 C C . LEU A 1 108 ? 5.293 5.345 5.224 1.00 97.69 108 LEU A C 1
ATOM 777 O O . LEU A 1 108 ? 5.220 6.079 6.213 1.00 97.69 108 LEU A O 1
ATOM 781 N N . LYS A 1 109 ? 5.319 5.801 3.974 1.00 97.50 109 LYS A N 1
ATOM 782 C CA . LYS A 1 109 ? 5.257 7.222 3.589 1.00 97.50 109 LYS A CA 1
ATOM 783 C C . LYS A 1 109 ? 3.954 7.582 2.885 1.00 97.50 109 LYS A C 1
ATOM 785 O O . LYS A 1 109 ? 3.574 8.745 2.845 1.00 97.50 109 LYS A O 1
ATOM 790 N N . TYR A 1 110 ? 3.249 6.571 2.395 1.00 97.88 110 TYR A N 1
ATOM 791 C CA . TYR A 1 110 ? 1.911 6.683 1.845 1.00 97.88 110 TYR A CA 1
ATOM 792 C C . TYR A 1 110 ? 1.062 5.527 2.366 1.00 97.88 110 TYR A C 1
ATOM 794 O O . TYR A 1 110 ? 1.530 4.387 2.403 1.00 97.88 110 TYR A O 1
ATOM 802 N N . ALA A 1 111 ? -0.171 5.832 2.749 1.00 98.00 111 ALA A N 1
ATOM 803 C CA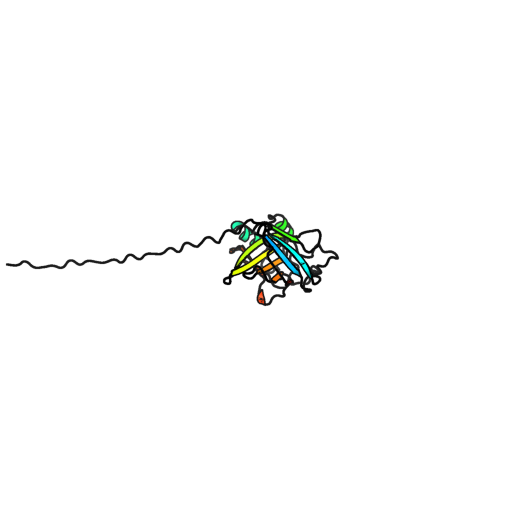 . ALA A 1 111 ? -1.206 4.867 3.064 1.00 98.00 111 ALA A CA 1
ATOM 804 C C . ALA A 1 111 ? -2.542 5.430 2.578 1.00 98.00 111 ALA A C 1
ATOM 806 O O . ALA A 1 111 ? -2.947 6.523 2.979 1.00 98.00 111 ALA A O 1
ATOM 807 N N . HIS A 1 112 ? -3.237 4.681 1.732 1.00 97.19 112 HIS A N 1
ATOM 808 C CA . HIS A 1 112 ? -4.557 5.037 1.229 1.00 97.19 112 HIS A CA 1
ATOM 809 C C . HIS A 1 112 ? -5.464 3.815 1.236 1.00 97.19 112 HIS A C 1
ATOM 811 O O . HIS A 1 112 ? -4.994 2.704 0.993 1.00 97.19 112 HIS A O 1
ATOM 817 N N . ARG A 1 113 ? -6.753 4.028 1.501 1.00 95.38 113 ARG A N 1
ATOM 818 C CA . ARG A 1 113 ? -7.768 2.981 1.451 1.00 95.38 113 ARG A CA 1
ATOM 819 C C . ARG A 1 113 ? -8.923 3.415 0.568 1.00 95.38 113 ARG A C 1
ATOM 821 O O . ARG A 1 113 ? -9.266 4.597 0.536 1.00 95.38 113 ARG A O 1
ATOM 828 N N . THR A 1 114 ? -9.517 2.466 -0.129 1.00 94.38 114 THR A N 1
ATOM 829 C CA . THR A 1 114 ? -10.695 2.677 -0.962 1.00 94.38 114 THR A CA 1
ATOM 830 C C . THR A 1 114 ? -11.664 1.540 -0.701 1.00 94.38 114 THR A C 1
ATOM 832 O O . THR A 1 114 ? -11.269 0.380 -0.737 1.00 94.38 114 THR A O 1
ATOM 835 N N . GLU A 1 115 ? -12.918 1.875 -0.426 1.00 93.56 115 GLU A N 1
ATOM 836 C CA . GLU A 1 115 ? -13.987 0.885 -0.298 1.00 93.56 115 GLU A CA 1
ATOM 837 C C . GLU A 1 115 ? -14.354 0.356 -1.689 1.00 93.56 115 GLU A C 1
ATOM 839 O O . GLU A 1 115 ? -14.511 1.134 -2.637 1.00 93.56 115 GLU A O 1
ATOM 844 N N . ASP A 1 116 ? -14.490 -0.960 -1.806 1.00 88.69 116 ASP A N 1
ATOM 845 C CA . ASP A 1 116 ? -15.002 -1.612 -3.005 1.00 88.69 116 ASP A CA 1
ATOM 846 C C . ASP A 1 116 ? -16.539 -1.692 -2.952 1.00 88.69 116 ASP A C 1
ATOM 848 O O . ASP A 1 116 ? -17.159 -1.654 -1.886 1.00 88.69 116 ASP A O 1
ATOM 852 N N . GLU A 1 117 ? -17.182 -1.833 -4.116 1.00 87.94 117 GLU A N 1
ATOM 853 C CA . GLU A 1 117 ? -18.652 -1.860 -4.232 1.00 87.94 117 GLU A CA 1
ATOM 854 C C . GLU A 1 117 ? -19.304 -3.001 -3.428 1.00 87.94 117 GLU A C 1
ATOM 856 O O . GLU A 1 117 ? -20.439 -2.871 -2.968 1.00 87.94 117 GLU A O 1
ATOM 861 N N . ASP A 1 118 ? -18.569 -4.096 -3.222 1.00 86.75 118 ASP A N 1
ATOM 862 C CA . ASP A 1 118 ? -19.017 -5.284 -2.491 1.00 86.75 118 ASP A CA 1
ATOM 863 C C . ASP A 1 118 ? -18.839 -5.166 -0.962 1.00 86.75 118 ASP A C 1
ATOM 865 O O . ASP A 1 118 ? -19.086 -6.123 -0.226 1.00 86.75 118 ASP A O 1
ATOM 869 N N . GLY A 1 119 ? -18.411 -3.999 -0.467 1.00 88.88 119 GLY A N 1
ATOM 870 C CA . GLY A 1 119 ? -18.110 -3.765 0.949 1.00 88.88 119 GLY A CA 1
ATOM 871 C C . GLY A 1 119 ? -16.745 -4.295 1.392 1.00 88.88 119 GLY A C 1
ATOM 872 O O . GLY A 1 119 ? -16.454 -4.286 2.586 1.00 88.88 119 GLY A O 1
ATOM 873 N N . GLY A 1 120 ? -15.930 -4.760 0.443 1.00 93.69 120 GLY A N 1
ATOM 874 C CA . GLY A 1 120 ? -14.505 -4.989 0.647 1.00 93.69 120 GLY A CA 1
ATOM 875 C C . GLY A 1 120 ? -13.719 -3.681 0.672 1.00 93.69 120 GLY A C 1
ATOM 876 O O . GLY A 1 120 ? -14.268 -2.587 0.513 1.00 93.69 120 GLY A O 1
ATOM 877 N N . GLU A 1 121 ? -12.412 -3.792 0.852 1.00 95.25 121 GLU A N 1
ATOM 878 C CA . GLU A 1 121 ? -11.525 -2.644 0.910 1.00 95.25 121 GLU A CA 1
ATOM 879 C C . GLU A 1 121 ? -10.186 -2.935 0.244 1.00 95.25 121 GLU A C 1
ATOM 881 O O . GLU A 1 121 ? -9.545 -3.967 0.451 1.00 95.25 121 GLU A O 1
ATOM 886 N N . ARG A 1 122 ? -9.717 -1.951 -0.512 1.00 96.25 122 ARG A N 1
ATOM 887 C CA . ARG A 1 122 ? -8.379 -1.913 -1.071 1.00 96.25 122 ARG A CA 1
ATOM 888 C C . ARG A 1 122 ? -7.510 -0.975 -0.264 1.00 96.25 122 ARG A C 1
ATOM 890 O O . ARG A 1 122 ? -7.824 0.205 -0.141 1.00 96.25 122 ARG A O 1
ATOM 897 N N . ILE A 1 123 ? -6.368 -1.465 0.195 1.00 97.56 123 ILE A N 1
ATOM 898 C CA . ILE A 1 123 ? -5.378 -0.681 0.932 1.00 97.56 123 ILE A CA 1
ATOM 899 C C . ILE A 1 123 ? -4.091 -0.639 0.122 1.00 97.56 123 ILE A C 1
ATOM 901 O O . ILE A 1 123 ? -3.528 -1.683 -0.198 1.00 97.56 123 ILE A O 1
ATOM 905 N N . VAL A 1 124 ? -3.594 0.561 -0.170 1.00 97.81 124 VAL A N 1
ATOM 906 C CA . VAL A 1 124 ? -2.317 0.761 -0.855 1.00 97.81 124 VAL A CA 1
ATOM 907 C C . VAL A 1 124 ? -1.341 1.502 0.041 1.00 97.81 124 VAL A C 1
ATOM 909 O O . VAL A 1 124 ? -1.648 2.560 0.591 1.00 97.81 124 VAL A O 1
ATOM 912 N N . LEU A 1 125 ? -0.141 0.947 0.158 1.00 98.19 125 LEU A N 1
ATOM 913 C CA . LEU A 1 125 ? 0.927 1.425 1.022 1.00 98.19 125 LEU A CA 1
ATOM 914 C C . LEU A 1 125 ? 2.203 1.611 0.203 1.00 98.19 125 LEU A C 1
ATOM 916 O O . LEU A 1 125 ? 2.490 0.810 -0.687 1.00 98.19 125 LEU A O 1
ATOM 920 N N . VAL A 1 126 ? 2.999 2.626 0.535 1.00 97.25 126 VAL A N 1
ATOM 921 C CA . VAL A 1 126 ? 4.335 2.827 -0.050 1.00 97.25 126 VAL A CA 1
ATOM 922 C C . VAL A 1 126 ? 5.363 2.955 1.060 1.00 97.25 126 VAL A C 1
ATOM 924 O O . VAL A 1 126 ? 5.198 3.767 1.977 1.00 97.25 126 VAL A O 1
ATOM 927 N N . THR A 1 127 ? 6.418 2.150 0.980 1.00 95.25 127 THR A N 1
ATOM 928 C CA . THR A 1 127 ? 7.554 2.209 1.904 1.00 95.25 127 THR A CA 1
ATOM 929 C C . THR A 1 127 ? 8.551 3.301 1.512 1.00 95.25 127 THR A C 1
ATOM 931 O O . THR A 1 127 ? 8.554 3.795 0.392 1.00 95.25 127 THR A O 1
ATOM 934 N N . ASP A 1 128 ? 9.438 3.669 2.431 1.00 91.81 128 ASP A N 1
ATOM 935 C CA . ASP A 1 128 ? 10.548 4.591 2.161 1.00 91.81 128 ASP A CA 1
ATOM 936 C C . ASP A 1 128 ? 11.756 3.929 1.486 1.00 91.81 128 ASP A C 1
ATOM 938 O O . ASP A 1 128 ? 12.699 4.619 1.116 1.00 91.81 128 ASP A O 1
ATOM 942 N N . ARG A 1 129 ? 11.742 2.597 1.384 1.00 88.50 129 ARG A N 1
ATOM 943 C CA . ARG A 1 129 ? 12.830 1.767 0.863 1.00 88.50 129 ARG A CA 1
ATOM 944 C C . ARG A 1 129 ? 12.326 0.384 0.437 1.00 88.50 129 ARG A C 1
ATOM 946 O O . ARG A 1 129 ? 11.230 -0.004 0.854 1.00 88.50 129 ARG A O 1
ATOM 953 N N . PRO A 1 130 ? 13.095 -0.404 -0.325 1.00 86.88 130 PRO A N 1
ATOM 954 C CA . PRO A 1 130 ? 12.653 -1.727 -0.759 1.00 86.88 130 PRO A CA 1
ATOM 955 C C . PRO A 1 130 ? 12.520 -2.695 0.418 1.00 86.88 130 PRO A C 1
ATOM 957 O O . PRO A 1 130 ? 13.443 -2.815 1.229 1.00 86.88 130 PRO A O 1
ATOM 960 N N . LEU A 1 131 ? 11.401 -3.421 0.503 1.00 83.00 131 LEU A N 1
ATOM 961 C CA . LEU A 1 131 ? 11.284 -4.545 1.436 1.00 83.00 131 LEU A CA 1
ATOM 962 C C . LEU A 1 131 ? 12.380 -5.572 1.130 1.00 83.00 131 LEU A C 1
ATOM 964 O O . LEU A 1 131 ? 12.611 -5.905 -0.028 1.00 83.00 131 LEU A O 1
ATOM 968 N N . GLY A 1 132 ? 13.067 -6.053 2.166 1.00 77.12 132 GLY A N 1
ATOM 969 C CA . GLY A 1 132 ? 14.179 -6.998 2.035 1.00 77.12 132 GLY A CA 1
ATOM 970 C C . GLY A 1 132 ? 15.569 -6.374 2.019 1.00 77.12 132 GLY A C 1
ATOM 971 O O . GLY A 1 132 ? 16.528 -7.060 2.363 1.00 77.12 132 GLY A O 1
ATOM 972 N N . GLN A 1 133 ? 15.695 -5.070 1.733 1.00 77.25 133 GLN A N 1
ATOM 973 C CA . GLN A 1 133 ? 16.996 -4.384 1.628 1.00 77.25 133 GLN A CA 1
ATOM 974 C C . GLN A 1 133 ? 17.881 -4.581 2.873 1.00 77.25 133 GLN A C 1
ATOM 976 O O . GLN A 1 133 ? 19.113 -4.626 2.783 1.00 77.25 133 GLN A O 1
ATOM 981 N N . TRP A 1 134 ? 17.261 -4.687 4.049 1.00 70.12 134 TRP A N 1
ATOM 982 C CA . TRP A 1 134 ? 17.951 -4.844 5.328 1.00 70.12 134 TRP A CA 1
ATOM 983 C C . TRP A 1 134 ? 17.969 -6.271 5.865 1.00 70.12 134 TRP A C 1
ATOM 985 O O . TRP A 1 134 ? 18.590 -6.516 6.900 1.00 70.12 134 TRP A O 1
ATOM 995 N N . ASP A 1 135 ? 17.368 -7.225 5.158 1.00 68.38 135 ASP A N 1
ATOM 996 C CA . ASP A 1 135 ? 17.229 -8.593 5.642 1.00 68.38 135 ASP A CA 1
ATOM 997 C C . ASP A 1 135 ? 18.420 -9.481 5.250 1.00 68.38 135 ASP A C 1
ATOM 999 O O . ASP A 1 135 ? 18.299 -10.525 4.609 1.00 68.38 135 ASP A O 1
ATOM 1003 N N . ARG A 1 136 ? 19.634 -9.051 5.621 1.00 61.56 136 ARG A N 1
ATOM 1004 C CA . ARG A 1 136 ? 20.860 -9.814 5.336 1.00 61.56 136 ARG A CA 1
ATOM 1005 C C . ARG A 1 136 ? 20.882 -11.119 6.135 1.00 61.56 136 ARG A C 1
ATOM 1007 O O . ARG A 1 136 ? 21.324 -11.141 7.281 1.00 61.56 136 ARG A O 1
ATOM 1014 N N . GLY A 1 137 ? 20.470 -12.209 5.489 1.00 58.44 137 GLY A N 1
ATOM 1015 C CA . GLY A 1 137 ? 20.442 -13.553 6.074 1.00 58.44 137 GLY A CA 1
ATOM 1016 C C . GLY A 1 137 ? 19.179 -13.866 6.880 1.00 58.44 137 GLY A C 1
ATOM 1017 O O . GLY A 1 137 ? 19.160 -14.885 7.571 1.00 58.44 137 GLY A O 1
ATOM 1018 N N . GLY A 1 138 ? 18.155 -13.012 6.810 1.00 63.72 138 GLY A N 1
ATOM 1019 C CA . GLY A 1 138 ? 16.818 -13.349 7.285 1.00 63.72 138 GLY A CA 1
ATOM 1020 C C . GLY A 1 138 ? 15.961 -13.967 6.182 1.00 63.72 138 GLY A C 1
ATOM 1021 O O . GLY A 1 138 ? 16.476 -14.344 5.124 1.00 63.72 138 GLY A O 1
ATOM 1022 N N . PRO A 1 139 ? 14.667 -14.187 6.451 1.00 64.00 139 PRO A N 1
ATOM 1023 C CA . PRO A 1 139 ? 13.839 -14.996 5.580 1.00 64.00 139 PRO A CA 1
ATOM 1024 C C . PRO A 1 139 ? 13.445 -14.276 4.284 1.00 64.00 139 PRO A C 1
ATOM 1026 O O . PRO A 1 139 ? 12.991 -14.931 3.356 1.00 64.00 139 PRO A O 1
ATOM 1029 N N . TRP A 1 140 ? 13.611 -12.962 4.169 1.00 63.62 140 TRP A N 1
ATOM 1030 C CA . TRP A 1 140 ? 13.324 -12.221 2.950 1.00 63.62 140 TRP A CA 1
ATOM 1031 C C . TRP A 1 140 ? 14.450 -12.385 1.927 1.00 63.62 140 TRP A C 1
ATOM 1033 O O . TRP A 1 140 ? 15.559 -11.885 2.090 1.00 63.62 140 TRP A O 1
ATOM 1043 N N . THR A 1 141 ? 14.160 -13.104 0.844 1.00 58.53 141 THR A N 1
ATOM 1044 C CA . THR A 1 141 ? 15.121 -13.394 -0.230 1.00 58.53 141 THR A CA 1
ATOM 1045 C C . THR A 1 141 ? 15.097 -12.337 -1.335 1.00 58.53 141 THR A C 1
ATOM 1047 O O . THR A 1 141 ? 16.019 -12.270 -2.147 1.00 58.53 141 THR A O 1
ATOM 1050 N N . GLY A 1 142 ? 14.045 -11.515 -1.383 1.00 52.69 142 GLY A N 1
ATOM 1051 C CA . GLY A 1 142 ? 13.800 -10.536 -2.434 1.00 52.69 142 GLY A CA 1
ATOM 1052 C C . GLY A 1 142 ? 14.398 -9.162 -2.150 1.00 52.69 142 GLY A C 1
ATOM 1053 O O . GLY A 1 142 ? 13.691 -8.280 -1.683 1.00 52.69 142 GLY A O 1
ATOM 1054 N N . SER A 1 143 ? 15.670 -8.971 -2.492 1.00 50.38 143 SER A N 1
ATOM 1055 C CA . SER A 1 143 ? 16.200 -7.677 -2.954 1.00 50.38 143 SER A CA 1
ATOM 1056 C C . SER A 1 143 ? 17.565 -7.868 -3.634 1.00 50.38 143 SER A C 1
ATOM 1058 O O . SER A 1 143 ? 18.519 -7.152 -3.340 1.00 50.38 143 SER A O 1
ATOM 1060 N N . ASP A 1 144 ? 17.706 -8.866 -4.512 1.00 46.44 144 ASP A N 1
ATOM 1061 C CA . ASP A 1 144 ? 18.883 -8.975 -5.392 1.00 46.44 144 ASP A CA 1
ATOM 1062 C C . ASP A 1 144 ? 18.805 -8.004 -6.591 1.00 46.44 144 ASP A C 1
ATOM 1064 O O . ASP A 1 144 ? 19.761 -7.874 -7.351 1.00 46.44 144 ASP A O 1
ATOM 1068 N N . GLY A 1 145 ? 17.674 -7.301 -6.735 1.00 45.22 145 GLY A N 1
ATOM 1069 C CA . GLY A 1 145 ? 17.411 -6.346 -7.808 1.00 45.22 145 GLY A CA 1
ATOM 1070 C C . GLY A 1 145 ? 16.879 -6.975 -9.101 1.00 45.22 145 GLY A C 1
ATOM 1071 O O . GLY A 1 145 ? 16.806 -6.276 -10.107 1.00 45.22 145 GLY A O 1
ATOM 1072 N N . SER A 1 146 ? 16.498 -8.260 -9.095 1.00 37.97 146 SER A N 1
ATOM 1073 C CA . SER A 1 146 ? 16.120 -9.006 -10.310 1.00 37.97 146 SER A CA 1
ATOM 1074 C C . SER A 1 146 ? 14.612 -9.017 -10.637 1.00 37.97 146 SER A C 1
ATOM 1076 O O . SER A 1 146 ? 14.211 -9.625 -11.630 1.00 37.97 146 SER A O 1
ATOM 1078 N N . GLY A 1 147 ? 13.761 -8.369 -9.82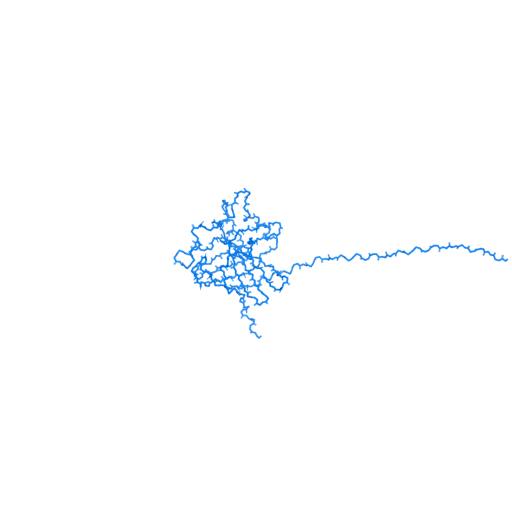9 1.00 48.19 147 GLY A N 1
ATOM 1079 C CA . GLY A 1 147 ? 12.326 -8.194 -10.113 1.00 48.19 147 GLY A CA 1
ATOM 1080 C C . GLY A 1 147 ? 12.042 -7.036 -11.087 1.00 48.19 147 GLY A C 1
ATOM 1081 O O . GLY A 1 147 ? 12.923 -6.203 -11.312 1.00 48.19 147 GLY A O 1
ATOM 1082 N N . PRO A 1 148 ? 10.830 -6.942 -11.676 1.00 40.78 148 PRO A N 1
ATOM 1083 C CA . PRO A 1 148 ? 10.413 -5.762 -12.430 1.00 40.78 148 PRO A CA 1
ATOM 1084 C C . PRO A 1 148 ? 10.525 -4.518 -11.531 1.00 40.78 148 PRO A C 1
ATOM 1086 O O . PRO A 1 148 ? 9.730 -4.321 -10.620 1.00 40.78 148 PRO A O 1
ATOM 1089 N N . ALA A 1 149 ? 11.561 -3.723 -11.810 1.00 46.91 149 ALA A N 1
ATOM 1090 C CA . ALA A 1 149 ? 12.091 -2.600 -11.039 1.00 46.91 149 ALA A CA 1
ATOM 1091 C C . ALA A 1 149 ? 12.708 -2.976 -9.674 1.00 46.91 149 ALA A C 1
ATOM 1093 O O . ALA A 1 149 ? 12.019 -3.199 -8.679 1.00 46.91 149 ALA A O 1
ATOM 1094 N N . ALA A 1 150 ? 14.042 -2.905 -9.594 1.00 55.78 150 ALA A N 1
ATOM 1095 C CA . ALA A 1 150 ? 14.764 -2.615 -8.354 1.00 55.78 150 ALA A CA 1
ATOM 1096 C C . ALA A 1 150 ? 14.457 -1.167 -7.917 1.00 55.78 150 ALA A C 1
ATOM 1098 O O . ALA A 1 150 ? 15.319 -0.292 -7.949 1.00 55.78 150 ALA A O 1
ATOM 1099 N N . ALA A 1 151 ? 13.188 -0.896 -7.617 1.00 69.00 151 ALA A N 1
ATOM 1100 C CA . ALA A 1 151 ? 12.700 0.423 -7.256 1.00 69.00 151 ALA A CA 1
ATOM 1101 C C . ALA A 1 151 ? 13.318 0.860 -5.926 1.00 69.00 151 ALA A C 1
ATOM 1103 O O . ALA A 1 151 ? 13.621 0.020 -5.089 1.00 69.00 151 ALA A O 1
ATOM 1104 N N . ALA A 1 152 ? 13.451 2.167 -5.697 1.00 85.88 152 ALA A N 1
ATOM 1105 C CA . ALA A 1 152 ? 13.882 2.741 -4.420 1.00 85.88 152 ALA A CA 1
ATOM 1106 C C . ALA A 1 152 ? 12.865 2.555 -3.271 1.00 85.88 152 ALA A C 1
ATOM 1108 O O . ALA A 1 152 ? 13.117 2.992 -2.156 1.00 85.88 152 ALA A O 1
ATOM 1109 N N . PHE A 1 153 ? 11.714 1.931 -3.524 1.00 91.19 153 PHE A N 1
ATOM 1110 C CA . PHE A 1 153 ? 10.627 1.708 -2.571 1.00 91.19 153 PHE A CA 1
ATOM 1111 C C . PHE A 1 153 ? 9.819 0.464 -2.959 1.00 91.19 153 PHE A C 1
ATOM 1113 O O . PHE A 1 153 ? 10.027 -0.132 -4.016 1.00 91.19 153 PHE A O 1
ATOM 1120 N N . THR A 1 154 ? 8.868 0.065 -2.119 1.00 91.38 154 THR A N 1
ATOM 1121 C CA . THR A 1 154 ? 7.919 -1.014 -2.404 1.00 91.38 154 THR A CA 1
ATOM 1122 C C . THR A 1 154 ? 6.493 -0.494 -2.291 1.00 91.38 154 THR A C 1
ATOM 1124 O O . THR A 1 154 ? 6.152 0.181 -1.319 1.00 91.38 154 THR A O 1
ATOM 1127 N N . VAL A 1 155 ? 5.657 -0.832 -3.276 1.00 94.88 155 VAL A N 1
ATOM 1128 C CA . VAL A 1 155 ? 4.200 -0.674 -3.174 1.00 94.88 155 VAL A CA 1
ATOM 1129 C C . VAL A 1 155 ? 3.621 -1.983 -2.661 1.00 94.88 155 VAL A C 1
ATOM 1131 O O . VAL A 1 155 ? 3.922 -3.042 -3.214 1.00 94.88 155 VAL A O 1
ATOM 1134 N N . VAL A 1 156 ? 2.801 -1.906 -1.618 1.00 95.50 156 VAL A N 1
ATOM 1135 C CA . VAL A 1 156 ? 2.019 -3.027 -1.088 1.00 95.50 156 VAL A CA 1
ATOM 1136 C C . VAL A 1 156 ? 0.549 -2.725 -1.329 1.00 95.50 156 VAL A C 1
ATOM 1138 O O . VAL A 1 156 ? 0.077 -1.667 -0.923 1.00 95.50 156 VAL A O 1
ATOM 1141 N N . GLU A 1 157 ? -0.171 -3.637 -1.973 1.00 96.75 157 GLU A N 1
ATOM 1142 C CA . GLU A 1 157 ? -1.615 -3.519 -2.190 1.00 96.75 157 GLU A CA 1
ATOM 1143 C C . GLU A 1 157 ? -2.332 -4.728 -1.582 1.00 96.75 157 GLU A C 1
ATOM 1145 O O . GLU A 1 157 ? -2.123 -5.869 -2.006 1.00 96.75 157 GLU A O 1
ATOM 1150 N N . LEU A 1 158 ? -3.153 -4.467 -0.565 1.00 97.69 158 LEU A N 1
ATOM 1151 C CA . LEU A 1 158 ? -3.987 -5.449 0.125 1.00 97.69 158 LEU A CA 1
ATOM 1152 C C . LEU A 1 158 ? -5.418 -5.324 -0.385 1.00 97.69 158 LEU A C 1
ATOM 1154 O O . LEU A 1 158 ? -5.928 -4.208 -0.496 1.00 97.69 158 LEU A O 1
ATOM 1158 N N . HIS A 1 159 ? -6.050 -6.452 -0.683 1.00 97.06 159 HIS A N 1
ATOM 1159 C CA . HIS A 1 159 ? -7.478 -6.534 -0.980 1.00 97.06 159 HIS A CA 1
ATOM 1160 C C . HIS A 1 159 ? -8.123 -7.341 0.137 1.00 97.06 159 HIS A C 1
ATOM 1162 O O . HIS A 1 159 ? -7.776 -8.507 0.330 1.00 97.06 159 HIS A O 1
ATOM 1168 N N . LEU A 1 160 ? -9.014 -6.698 0.883 1.00 97.25 160 LEU A N 1
ATOM 1169 C CA . LEU A 1 160 ? -9.793 -7.288 1.961 1.00 97.25 160 LEU A CA 1
ATOM 1170 C C . LEU A 1 160 ? -11.249 -7.428 1.517 1.00 97.25 160 LEU A C 1
ATOM 1172 O O . LEU A 1 160 ? -11.791 -6.562 0.834 1.00 97.25 160 LEU A O 1
ATOM 1176 N N . ASP A 1 161 ? -11.888 -8.510 1.924 1.00 95.94 161 ASP A N 1
ATOM 1177 C CA . ASP A 1 161 ? -13.323 -8.702 1.818 1.00 95.94 161 ASP A CA 1
ATOM 1178 C C . ASP A 1 161 ? -14.069 -7.987 2.959 1.00 95.94 161 ASP A C 1
ATOM 1180 O O . ASP A 1 161 ? -13.480 -7.372 3.852 1.00 95.94 161 ASP A O 1
ATOM 1184 N N . ALA A 1 162 ? -15.398 -8.082 2.942 1.00 93.81 162 ALA A N 1
ATOM 1185 C CA . ALA A 1 162 ? -16.265 -7.492 3.963 1.00 93.81 162 ALA A CA 1
ATOM 1186 C C . ALA A 1 162 ? -16.106 -8.128 5.364 1.00 93.81 162 ALA A C 1
ATOM 1188 O O . ALA A 1 162 ? -16.752 -7.697 6.320 1.00 93.81 162 ALA A O 1
ATOM 1189 N N . GLN A 1 163 ? -15.301 -9.185 5.490 1.00 93.06 163 GLN A N 1
ATOM 1190 C CA . GLN A 1 163 ? -14.950 -9.862 6.733 1.00 93.06 163 GLN A CA 1
ATOM 1191 C C . GLN A 1 163 ? -13.530 -9.506 7.192 1.00 93.06 163 GLN A C 1
ATOM 1193 O O . GLN A 1 163 ? -13.015 -10.155 8.107 1.00 93.06 163 GLN A O 1
ATOM 1198 N N . ASP A 1 164 ? -12.920 -8.480 6.589 1.00 94.50 164 ASP A N 1
ATOM 1199 C CA . ASP A 1 164 ? -11.555 -8.039 6.850 1.00 94.50 164 ASP A 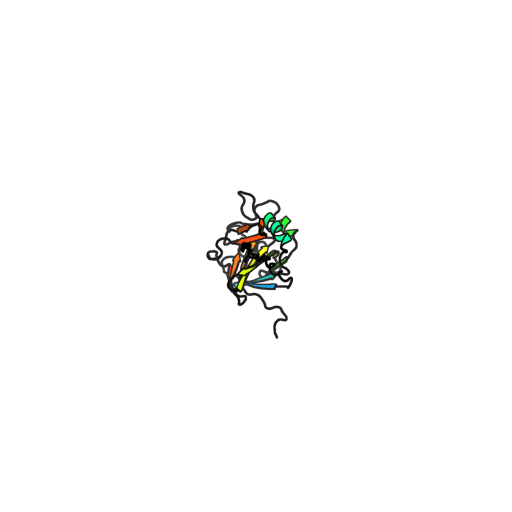CA 1
ATOM 1200 C C . ASP A 1 164 ? -10.499 -9.123 6.557 1.00 94.50 164 ASP A C 1
ATOM 1202 O O . ASP A 1 164 ? -9.453 -9.167 7.213 1.00 94.50 164 ASP A O 1
ATOM 1206 N N . GLN A 1 165 ? -10.755 -10.010 5.588 1.00 96.69 165 GLN A N 1
ATOM 1207 C CA . GLN A 1 165 ? -9.841 -11.075 5.163 1.00 96.69 165 GLN A CA 1
ATOM 1208 C C . GLN A 1 165 ? -9.466 -10.946 3.689 1.00 96.69 165 GLN A C 1
ATOM 1210 O O . GLN A 1 165 ? -10.256 -10.488 2.877 1.00 96.69 165 GLN A O 1
ATOM 1215 N N . GLY A 1 166 ? -8.275 -11.394 3.300 1.00 96.31 166 GLY A N 1
ATOM 1216 C CA . GLY A 1 166 ? -7.936 -11.470 1.884 1.00 96.31 166 GLY A CA 1
ATOM 1217 C C . GLY A 1 166 ? -6.472 -11.741 1.587 1.00 96.31 166 GLY A C 1
ATOM 1218 O O . GLY A 1 166 ? -5.830 -12.588 2.216 1.00 96.31 166 GLY A O 1
ATOM 1219 N N . GLU A 1 167 ? -5.954 -11.033 0.588 1.00 96.38 167 GLU A N 1
ATOM 1220 C CA . GLU A 1 167 ? -4.614 -11.235 0.044 1.00 96.38 167 GLU A CA 1
ATOM 1221 C C . GLU A 1 167 ? -3.866 -9.915 -0.158 1.00 96.38 167 GLU A C 1
ATOM 1223 O O . GLU A 1 167 ? -4.440 -8.826 -0.177 1.00 96.38 167 GLU A O 1
ATOM 1228 N N . GLY A 1 168 ? -2.547 -10.016 -0.294 1.00 95.38 168 GLY A N 1
ATOM 1229 C CA . GLY A 1 168 ? -1.674 -8.879 -0.526 1.00 95.38 168 GLY A CA 1
ATOM 1230 C C . GLY A 1 168 ? -0.657 -9.150 -1.621 1.00 95.38 168 GLY A C 1
ATOM 1231 O O . GLY A 1 168 ? -0.114 -10.252 -1.767 1.00 95.38 168 GLY A O 1
ATOM 1232 N N . LYS A 1 169 ? -0.374 -8.105 -2.394 1.00 93.44 169 LYS A N 1
ATOM 1233 C CA . LYS A 1 169 ? 0.590 -8.123 -3.494 1.00 93.44 169 LYS A CA 1
ATOM 1234 C C . LYS A 1 169 ? 1.576 -6.979 -3.344 1.00 93.44 169 LYS A C 1
ATOM 1236 O O . LYS A 1 169 ? 1.345 -6.015 -2.619 1.00 93.44 169 LYS A O 1
ATOM 1241 N N . LEU A 1 170 ? 2.708 -7.130 -4.017 1.00 91.00 170 LEU A N 1
ATOM 1242 C CA . LEU A 1 170 ? 3.862 -6.250 -3.927 1.00 91.00 170 LEU A CA 1
ATOM 1243 C C . LEU A 1 170 ? 4.262 -5.835 -5.339 1.00 91.00 170 LEU A C 1
ATOM 1245 O O . LEU A 1 170 ? 4.072 -6.603 -6.288 1.00 91.00 170 LEU A O 1
ATOM 1249 N N . SER A 1 171 ? 4.898 -4.671 -5.465 1.00 88.56 171 SER A N 1
ATOM 1250 C CA . SER A 1 171 ? 5.434 -4.163 -6.736 1.00 88.56 171 SER A CA 1
ATOM 1251 C C . SER A 1 171 ? 6.479 -5.067 -7.401 1.00 88.56 171 SER A C 1
ATOM 1253 O O . SER A 1 171 ? 6.823 -4.849 -8.554 1.00 88.56 171 SER A O 1
ATOM 1255 N N . SER A 1 172 ? 6.956 -6.116 -6.726 1.00 82.00 172 SER A N 1
ATOM 1256 C CA . SER A 1 172 ? 7.818 -7.147 -7.316 1.00 82.00 172 SER A CA 1
ATOM 1257 C C . SER A 1 172 ? 7.102 -8.096 -8.287 1.00 82.00 172 SER A C 1
ATOM 1259 O O . SER A 1 172 ? 7.785 -8.749 -9.070 1.00 82.00 172 SER A O 1
ATOM 1261 N N . ALA A 1 173 ? 5.765 -8.203 -8.267 1.00 77.25 173 ALA A N 1
ATOM 1262 C CA . ALA A 1 173 ? 5.023 -9.075 -9.200 1.00 77.25 173 ALA A CA 1
ATOM 1263 C C . ALA A 1 173 ? 4.176 -8.334 -10.234 1.00 77.25 173 ALA A C 1
ATOM 1265 O O . ALA A 1 173 ? 3.573 -8.987 -11.086 1.00 77.25 173 ALA A O 1
ATOM 1266 N N . ALA A 1 174 ? 4.104 -7.007 -10.172 1.00 84.62 174 ALA A N 1
ATOM 1267 C CA . ALA A 1 174 ? 3.313 -6.221 -11.107 1.00 84.62 174 ALA A CA 1
ATOM 1268 C C . ALA A 1 174 ? 3.893 -4.815 -11.297 1.00 84.62 174 ALA A C 1
ATOM 1270 O O . ALA A 1 174 ? 4.417 -4.238 -10.341 1.00 84.62 174 ALA A O 1
ATOM 1271 N N . PRO A 1 175 ? 3.761 -4.235 -12.505 1.00 87.81 175 PRO A N 1
ATOM 1272 C CA . PRO A 1 175 ? 4.039 -2.823 -12.730 1.00 87.81 175 PRO A CA 1
ATOM 1273 C C . PRO A 1 175 ? 3.227 -1.923 -11.793 1.00 87.81 175 PRO A C 1
ATOM 1275 O O . PRO A 1 175 ? 2.116 -2.265 -11.390 1.00 87.81 175 PRO A O 1
ATOM 1278 N N . ILE A 1 176 ? 3.766 -0.743 -11.491 1.00 91.88 176 ILE A N 1
ATOM 1279 C CA . ILE A 1 176 ? 3.081 0.268 -10.685 1.00 91.88 176 ILE A CA 1
ATOM 1280 C C . ILE A 1 176 ? 2.391 1.268 -11.616 1.00 91.88 176 ILE A C 1
ATOM 1282 O O . ILE A 1 176 ? 3.011 1.802 -12.537 1.00 91.88 176 ILE A O 1
ATOM 1286 N N . GLU A 1 177 ? 1.121 1.553 -11.349 1.00 93.56 177 GLU A N 1
ATOM 1287 C CA . GLU A 1 177 ? 0.367 2.629 -11.983 1.00 93.56 177 GLU A CA 1
ATOM 1288 C C . GLU A 1 177 ? 0.275 3.826 -11.039 1.00 93.56 177 GLU A C 1
ATOM 1290 O O . GLU A 1 177 ? -0.151 3.701 -9.890 1.00 93.56 177 GLU A O 1
ATOM 1295 N N . PHE A 1 178 ? 0.643 5.001 -11.548 1.00 94.62 178 PHE A N 1
ATOM 1296 C CA . PHE A 1 178 ? 0.610 6.258 -10.808 1.00 94.62 178 PHE A CA 1
ATOM 1297 C C . PHE A 1 178 ? -0.463 7.182 -11.377 1.00 94.62 178 PHE A C 1
ATOM 1299 O O . PHE A 1 178 ? -0.557 7.383 -12.588 1.00 94.62 178 PHE A O 1
ATOM 1306 N N . ASN A 1 179 ? -1.239 7.802 -10.495 1.00 95.88 179 ASN A N 1
ATOM 1307 C CA . ASN A 1 179 ? -2.187 8.853 -10.825 1.00 95.88 179 ASN A CA 1
ATOM 1308 C C . ASN A 1 179 ? -2.002 10.008 -9.837 1.00 95.88 179 ASN A C 1
ATOM 1310 O O . ASN A 1 179 ? -2.716 10.135 -8.842 1.00 95.88 179 ASN A O 1
ATOM 1314 N N . ALA A 1 180 ? -1.012 10.853 -10.127 1.00 93.81 180 ALA A N 1
ATOM 1315 C CA . ALA A 1 180 ? -0.702 12.037 -9.334 1.00 93.81 180 ALA A CA 1
ATOM 1316 C C . ALA A 1 180 ? -1.892 13.009 -9.182 1.00 93.81 180 ALA A C 1
ATOM 1318 O O . ALA A 1 180 ? -2.131 13.443 -8.056 1.00 93.81 180 ALA A O 1
ATOM 1319 N N . PRO A 1 181 ? -2.693 13.311 -10.229 1.00 93.94 181 PRO A N 1
ATOM 1320 C CA . PRO A 1 181 ? -3.879 14.156 -10.074 1.00 93.94 181 PRO A CA 1
ATOM 1321 C C . PRO A 1 181 ? -4.907 13.622 -9.071 1.00 93.94 181 PRO A C 1
ATOM 1323 O O . PRO A 1 181 ? -5.518 14.412 -8.361 1.00 93.94 181 PRO A O 1
ATOM 1326 N N . ALA A 1 182 ? -5.096 12.301 -9.003 1.00 94.94 182 ALA A N 1
ATOM 1327 C CA . ALA A 1 182 ? -5.983 11.669 -8.024 1.00 94.94 182 ALA A CA 1
ATOM 1328 C C . ALA A 1 182 ? -5.275 11.310 -6.704 1.00 94.94 182 ALA A C 1
ATOM 1330 O O . ALA A 1 182 ? -5.907 10.768 -5.800 1.00 94.94 182 ALA A O 1
ATOM 1331 N N . GLY A 1 183 ? -3.961 11.541 -6.599 1.00 96.56 183 GLY A N 1
ATOM 1332 C CA . GLY A 1 183 ? -3.158 11.119 -5.454 1.00 96.56 183 GLY A CA 1
ATOM 1333 C C . GLY A 1 183 ? -3.246 9.616 -5.185 1.00 96.56 183 GLY A C 1
ATOM 1334 O O . GLY A 1 183 ? -3.284 9.203 -4.026 1.00 96.56 183 GLY A O 1
ATOM 1335 N N . THR A 1 184 ? -3.321 8.795 -6.235 1.00 96.50 184 THR A N 1
ATOM 1336 C CA . THR A 1 184 ? -3.412 7.333 -6.114 1.00 96.50 184 THR A CA 1
ATOM 1337 C C . THR A 1 184 ? -2.250 6.633 -6.802 1.00 96.50 184 THR A C 1
ATOM 1339 O O . THR A 1 184 ? -1.737 7.072 -7.830 1.00 96.50 184 THR A O 1
ATOM 1342 N N . VAL A 1 185 ? -1.835 5.522 -6.208 1.00 95.62 185 VAL A N 1
ATOM 1343 C CA . VAL A 1 185 ? -0.868 4.567 -6.747 1.00 95.62 185 VAL A CA 1
ATOM 1344 C C . VAL A 1 185 ? -1.471 3.176 -6.578 1.00 95.62 185 VAL A C 1
ATOM 1346 O O . VAL A 1 185 ? -2.220 2.963 -5.628 1.00 95.62 185 VAL A O 1
ATOM 1349 N N . ARG A 1 186 ? -1.218 2.255 -7.508 1.00 94.44 186 ARG A N 1
ATOM 1350 C CA . ARG A 1 186 ? -1.716 0.869 -7.447 1.00 94.44 186 ARG A CA 1
ATOM 1351 C C . ARG A 1 186 ? -0.845 -0.076 -8.267 1.00 94.44 186 ARG A C 1
ATOM 1353 O O . ARG A 1 186 ? -0.020 0.375 -9.060 1.00 94.44 186 ARG A O 1
ATOM 1360 N N . LEU A 1 187 ? -1.052 -1.374 -8.111 1.00 93.19 187 LEU A N 1
ATOM 1361 C CA . LEU A 1 187 ? -0.461 -2.397 -8.964 1.00 93.19 187 LEU A CA 1
ATOM 1362 C C . LEU A 1 187 ? -1.330 -2.617 -10.211 1.00 93.19 187 LEU A C 1
ATOM 1364 O O . LEU A 1 187 ? -2.548 -2.792 -10.119 1.00 93.19 187 LEU A O 1
ATOM 1368 N N . ALA A 1 188 ? -0.697 -2.614 -11.383 1.00 91.19 188 ALA A N 1
ATOM 1369 C CA . ALA A 1 188 ? -1.340 -2.958 -12.646 1.00 91.19 188 ALA A CA 1
ATOM 1370 C C . ALA A 1 188 ? -1.809 -4.420 -12.628 1.00 91.19 188 ALA A C 1
ATOM 1372 O O . ALA A 1 188 ? -1.147 -5.283 -12.051 1.00 91.19 188 ALA A O 1
ATOM 1373 N N . ASP A 1 189 ? -2.937 -4.699 -13.288 1.00 88.94 189 ASP A N 1
ATOM 1374 C CA . ASP A 1 189 ? -3.465 -6.055 -13.488 1.00 88.94 189 ASP A CA 1
ATOM 1375 C C . ASP A 1 189 ? -3.498 -6.912 -12.210 1.00 88.94 189 ASP A C 1
ATOM 1377 O O . ASP A 1 189 ? -3.189 -8.105 -12.243 1.00 88.94 189 ASP A O 1
ATOM 1381 N N . TYR A 1 190 ? -3.898 -6.311 -11.080 1.00 87.88 190 TYR A N 1
ATOM 1382 C CA . TYR A 1 190 ? -3.845 -6.937 -9.754 1.00 87.88 190 TYR A CA 1
ATOM 1383 C C . TYR A 1 190 ? -4.354 -8.385 -9.741 1.00 87.88 190 TYR A C 1
ATOM 1385 O O . TYR A 1 190 ? -3.696 -9.257 -9.185 1.00 87.88 190 TYR A O 1
ATOM 1393 N N . ALA A 1 191 ? -5.480 -8.676 -10.401 1.00 88.62 191 ALA A N 1
ATOM 1394 C CA . ALA A 1 191 ? -6.069 -10.019 -10.460 1.00 88.62 191 ALA A CA 1
ATOM 1395 C C . ALA A 1 191 ? -5.138 -11.091 -11.067 1.00 88.62 191 ALA A C 1
ATOM 1397 O O . ALA A 1 191 ? -5.236 -12.261 -10.709 1.00 88.62 191 ALA A O 1
ATOM 1398 N N . SER A 1 192 ? -4.229 -10.699 -11.962 1.00 87.25 192 SER A N 1
ATOM 1399 C CA . SER A 1 192 ? -3.278 -11.599 -12.631 1.00 87.25 192 SER A CA 1
ATOM 1400 C C . SER A 1 192 ? -1.902 -11.628 -11.958 1.00 87.25 192 SER A C 1
ATOM 1402 O O . SER A 1 192 ? -1.098 -12.515 -12.242 1.00 87.25 192 SER A O 1
ATOM 1404 N N . ALA A 1 193 ? -1.612 -10.657 -11.089 1.00 85.88 193 ALA A N 1
ATOM 1405 C CA . ALA A 1 193 ? -0.347 -10.562 -10.376 1.00 85.88 193 ALA A CA 1
ATOM 1406 C C . ALA A 1 193 ? -0.215 -11.662 -9.311 1.00 85.88 193 ALA A C 1
ATOM 1408 O O . ALA A 1 193 ? -1.199 -12.064 -8.677 1.00 85.88 193 ALA A O 1
ATOM 1409 N N . ALA A 1 194 ? 1.017 -12.128 -9.092 1.00 86.81 194 ALA A N 1
ATOM 1410 C CA . ALA A 1 194 ? 1.303 -13.156 -8.099 1.00 86.81 194 ALA A CA 1
ATOM 1411 C C . ALA A 1 194 ? 0.983 -12.669 -6.675 1.00 86.81 194 ALA A C 1
ATOM 1413 O O . ALA A 1 194 ? 1.302 -11.538 -6.295 1.00 86.81 194 ALA A O 1
ATOM 1414 N N . VAL A 1 195 ? 0.367 -13.550 -5.887 1.00 89.19 195 VAL A N 1
ATOM 1415 C CA . VAL A 1 195 ? 0.096 -13.322 -4.465 1.00 89.19 195 VAL A CA 1
ATOM 1416 C C . VAL A 1 195 ? 1.393 -13.449 -3.679 1.00 89.19 195 VAL A C 1
ATOM 1418 O O . VAL A 1 195 ? 2.120 -14.436 -3.816 1.00 89.19 195 VAL A O 1
ATOM 1421 N N . HIS A 1 196 ? 1.664 -12.457 -2.835 1.00 89.44 196 HIS A N 1
ATOM 1422 C CA . HIS A 1 196 ? 2.831 -12.447 -1.956 1.00 89.44 196 HIS A CA 1
ATOM 1423 C C . HIS A 1 196 ? 2.467 -12.593 -0.495 1.00 89.44 196 HIS A C 1
ATOM 1425 O O . HIS A 1 196 ? 3.285 -13.093 0.266 1.0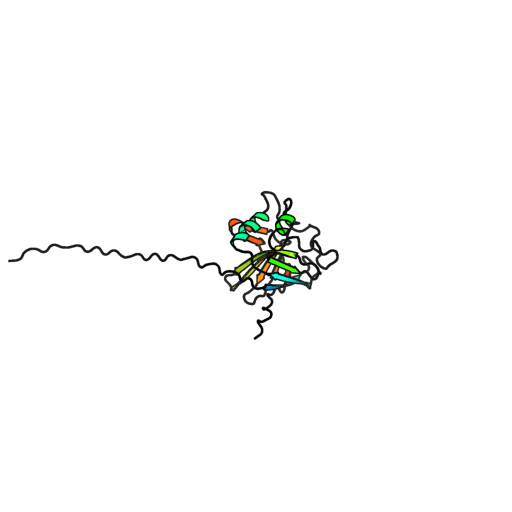0 89.44 196 HIS A O 1
ATOM 1431 N N . LEU A 1 197 ? 1.276 -12.142 -0.112 1.00 92.38 197 LEU A N 1
ATOM 1432 C CA . LEU A 1 197 ? 0.744 -12.254 1.231 1.00 92.38 197 LEU A CA 1
ATOM 1433 C C . LEU A 1 197 ? -0.580 -13.003 1.151 1.00 92.38 197 LEU A C 1
ATOM 1435 O O . LEU A 1 197 ? -1.535 -12.521 0.548 1.00 92.38 197 LEU A O 1
ATOM 1439 N N . GLU A 1 198 ? -0.619 -14.183 1.745 1.00 94.00 198 GLU A N 1
ATOM 1440 C CA . GLU A 1 198 ? -1.841 -14.943 1.980 1.00 94.00 198 GLU A CA 1
ATOM 1441 C C . GLU A 1 198 ? -2.324 -14.739 3.416 1.00 94.00 198 GLU A C 1
ATOM 1443 O O . GLU A 1 198 ? -1.581 -14.243 4.271 1.00 94.00 198 GLU A O 1
ATOM 1448 N N . ASN A 1 199 ? -3.568 -15.142 3.684 1.00 95.19 199 ASN A N 1
ATOM 1449 C CA . ASN A 1 199 ? -4.194 -15.021 5.001 1.00 95.19 199 ASN A CA 1
ATOM 1450 C C . ASN A 1 199 ? -4.092 -13.589 5.545 1.00 95.19 199 ASN A C 1
ATOM 1452 O O . ASN A 1 199 ? -3.787 -13.390 6.723 1.00 95.19 199 ASN A O 1
ATOM 1456 N N . VAL A 1 200 ? -4.272 -12.592 4.672 1.00 97.31 200 VAL A N 1
ATOM 1457 C CA . VAL A 1 200 ? -4.229 -11.201 5.106 1.00 97.31 200 VAL A CA 1
ATOM 1458 C C . VAL A 1 200 ? -5.471 -10.930 5.934 1.00 97.31 200 VAL A C 1
ATOM 1460 O O . VAL A 1 200 ? -6.566 -11.303 5.525 1.00 97.31 200 VAL A O 1
ATOM 1463 N N . TYR A 1 201 ? -5.311 -10.300 7.093 1.00 96.75 201 TYR A N 1
ATOM 1464 C CA . TYR A 1 201 ? -6.451 -9.858 7.884 1.00 96.75 201 TYR A CA 1
ATOM 1465 C C . TYR A 1 201 ? -6.168 -8.577 8.661 1.00 96.75 201 TYR A C 1
ATOM 1467 O O . TYR A 1 201 ? -5.027 -8.307 9.058 1.00 96.75 201 TYR A O 1
ATOM 1475 N N . ARG A 1 202 ? -7.223 -7.797 8.905 1.00 95.88 202 ARG A N 1
ATOM 1476 C CA . ARG A 1 202 ? -7.198 -6.665 9.837 1.00 95.88 202 ARG A CA 1
ATOM 1477 C C . ARG A 1 202 ? -7.326 -7.185 11.265 1.00 95.88 202 ARG A C 1
ATOM 1479 O O . ARG A 1 202 ? -8.263 -7.906 11.601 1.00 95.88 202 ARG A O 1
ATOM 1486 N N . GLU A 1 203 ? -6.396 -6.813 12.135 1.00 92.56 203 GLU A N 1
ATOM 1487 C CA . GLU A 1 203 ? -6.556 -7.073 13.559 1.00 92.56 203 GLU A CA 1
ATOM 1488 C C . GLU A 1 203 ? -7.704 -6.229 14.122 1.00 92.56 203 GLU A C 1
ATOM 1490 O O . GLU A 1 203 ? -7.741 -5.014 13.899 1.00 92.56 203 GLU A O 1
ATOM 1495 N N . PRO A 1 204 ? -8.607 -6.832 14.912 1.00 84.94 204 PRO A N 1
ATOM 1496 C CA . PRO A 1 204 ? -9.586 -6.069 15.661 1.00 84.94 204 PRO A CA 1
ATOM 1497 C C . PRO A 1 204 ? -8.875 -5.074 16.589 1.00 84.94 204 PRO A C 1
ATOM 1499 O O . PRO A 1 204 ? -7.855 -5.430 17.195 1.00 84.94 204 PRO A O 1
ATOM 1502 N N . PRO A 1 205 ? -9.418 -3.861 16.786 1.00 75.44 205 PRO A N 1
ATOM 1503 C CA . PRO A 1 205 ? -8.869 -2.921 17.751 1.00 75.44 205 PRO A CA 1
ATOM 1504 C C . PRO A 1 205 ? -8.721 -3.595 19.124 1.00 75.44 205 PRO A C 1
ATOM 1506 O O . PRO A 1 205 ? -9.617 -4.352 19.522 1.00 75.44 205 PRO A O 1
ATOM 1509 N N . PRO A 1 206 ? -7.660 -3.308 19.899 1.00 64.62 206 PRO A N 1
ATOM 1510 C CA . PRO A 1 206 ? -7.337 -4.022 21.141 1.00 64.62 206 PRO A CA 1
ATOM 1511 C C . PRO A 1 206 ? -8.432 -3.967 22.227 1.00 64.62 206 PRO A C 1
ATOM 1513 O O . PRO A 1 206 ? -8.363 -4.709 23.205 1.00 64.62 206 PRO A O 1
ATOM 1516 N N . TYR A 1 207 ? -9.460 -3.127 22.058 1.00 61.09 207 TYR A N 1
ATOM 1517 C CA . TYR A 1 207 ? -10.600 -2.987 22.973 1.00 61.09 207 TYR A CA 1
ATOM 1518 C C . TYR A 1 207 ? -11.961 -3.375 22.367 1.00 61.09 207 TYR A C 1
ATOM 1520 O O . TYR A 1 207 ? -12.994 -3.104 22.976 1.00 61.09 207 TYR A O 1
ATOM 1528 N N . SER A 1 208 ? -11.984 -4.014 21.195 1.00 62.34 208 SER A N 1
ATOM 1529 C CA . SER A 1 208 ? -13.220 -4.395 20.487 1.00 62.34 208 SER A CA 1
ATOM 1530 C C . SER A 1 208 ? -13.877 -5.690 20.992 1.00 62.34 208 SER A C 1
ATOM 1532 O O . SER A 1 208 ? -15.000 -5.998 20.603 1.00 62.34 208 SER A O 1
ATOM 1534 N N . ALA A 1 209 ? -13.240 -6.428 21.910 1.00 47.50 209 ALA A N 1
ATOM 1535 C CA . ALA A 1 209 ? -13.859 -7.581 22.561 1.00 47.50 209 ALA A CA 1
ATOM 1536 C C . ALA A 1 209 ? -14.837 -7.136 23.669 1.00 47.50 209 ALA A C 1
ATOM 1538 O O . ALA A 1 209 ? -14.443 -6.962 24.827 1.00 47.50 209 ALA A O 1
ATOM 1539 N N . ARG A 1 210 ? -16.117 -6.966 23.320 1.00 40.69 210 ARG A N 1
ATOM 1540 C CA . ARG A 1 210 ? -17.253 -7.009 24.255 1.00 40.69 210 ARG A CA 1
ATOM 1541 C C . ARG A 1 210 ? -18.438 -7.746 23.657 1.00 40.69 210 ARG A C 1
ATOM 1543 O O . ARG A 1 210 ? -18.766 -7.463 22.489 1.00 40.69 210 ARG A O 1
#

Secondary structure (DSSP, 8-state):
--PPP-----PPPPP------PPPPPPPPP-S-EEEEEEE-TTTSSTT-EEEEEESSPPPHHHHHHHHHHHSPPTT--TT-STTHHHHHHHSPP-EEEE-SSS-PEEEEEEEEEE-TTS-EEEEEEESS-TTTT-TTSS----SS-SS---SS-EEEEEE-TTSEEEEEETTSSPEEEETTTTEEEETTGGGSPP-EEEEEEPPPTT---

Sequence (210 aa):
MSASAAFVNRVVVPALLLAVAAPLPAAAQSDELETFRGTTTGAVSAEGVELRINVLRWTAEEDRGAIVSLITPAPGQAAGEGEDIESALQELQTVGFIWTGGSLGYALKYAHRTEDEDGGERIVLVTDRPLGQWDRGGPWTGSDGSGPAAAAFTVVELHLDAQDQGEGKLSSAAPIEFNAPAGTVRLADYASAAVHLENVYREPPPYSAR

pLDDT: mean 80.02, std 18.78, range [37.97, 98.19]

Foldseek 3Di:
DDDDDDDDDDDDDDDDDDDDDDPDPDPAFDLDWWKKWFFFDPPFWAGGFIKIKIQNGADDQVCLLVLLVLQDDDPPDAGQPDPCSLVVLVPADFRIWMDRPDPDTFTWRHWDKDQDPQRKIKIKTKTSADPPPPQPPHGGPPQPQPARGNHRIKIKIFIAGNQQWDFIDICRFFGKDTDSVSSDIDGPPVVPTDTTTHGMGMDDDPPPDD